Protein 3RY7 (pdb70)

Solvent-accessible surface area: 14957 Å² total; per-residue (Å²): 146,20,96,1,3,0,0,0,0,0,5,6,20,28,50,47,72,27,149,123,49,51,110,132,92,75,107,69,172,71,162,102,82,97,140,46,112,39,3,7,49,0,2,38,0,0,32,11,0,9,157,63,142,9,90,8,19,0,0,0,12,3,1,87,61,35,65,1,74,84,3,34,91,62,0,123,95,14,160,7,60,54,87,58,30,36,118,18,90,127,22,122,1,0,27,4,76,13,38,26,10,77,142,35,97,44,59,82,154,90,73,22,9,0,1,86,24,3,50,45,112,25,0,81,123,2,84,91,16,0,52,91,9,31,0,0,0,0,0,1,26,1,20,33,77,0,0,12,9,0,0,81,20,0,103,82,98,59,5,14,0,0,0,9,1,5,62,42,69,79,19,57,120,110,0,15,62,21,2,31,0,0,1,0,55,57,95,12,0,40,92,24,20,69,57,132,9,97,91,87,96,10,7,89,52,0,3,90,65,0,45,91,54,48,1,146,2,0,0,0,31,9,40,118,112,3,1,2,0,4,23,178,124,73,68,75,66,25,118,23,100,121,27,61,80,116,74,61,51,38,10,34,14,22,8,6,0,0,0,0,18,89,1,68,90,82,34,104,22,3,33,66,0,0,42,44,0,10,99,6,6,15,109,44,20,90,174,134,31,87,155,71,86,122,89,112,125,115,89,82,113,150,152

Sequence (303 aa):
TNKVVILGSTNVDQFLTVERYAQPGETLHVEEAQKAFGGGKGANQAIATARMQADTTFITKIGTDGVADFILEDFKVAHIDTSYIIKTAEAKTGQAFITVNAEGQNTIYVYGGANMTMTPEDVINAKDAIINADFVVAQLEVPIPAIISAFEIAKAHGVTTVLNPAPAKALPNELLSLIDIIVPNETEAEELLSGIKVTNEQSMKDNANYFLSIGIKTVLITLGKQGTYFATKNQSQHIIEAYKVNAIDTTAAGDTFIGAFVSRLNKSQDNLADAIDFGNKASSLTVQKKHGAQASIPLLEEVNQV

GO terms:
  GO:0004747 ribokinase activity (F, EXP)

B-factor: mean 36.4, std 12.29, range [13.2, 81.28]

Nearest PDB structures (foldseek):
  3ry7-assembly1_A-2  TM=1.003E+00  e=8.454E-63  Staphylococcus aureus subsp. aureus COL
  1rk2-assembly2_C  TM=8.806E-01  e=1.103E-33  Escherichia coli
  4xck-assembly1_A  TM=8.758E-01  e=4.343E-34  Vibrio cholerae O395
  7vtg-assembly2_C  TM=8.620E-01  e=2.993E-22  Escherichia coli
  7vtg-assembly1_A  TM=8.517E-01  e=6.022E-22  Escherichia coli

InterPro domains:
  IPR002139 Ribokinase/fructokinase [PR00990] (7-28)
  IPR002139 Ribokinase/fructokinase [PR00990] (35-54)
  IPR002139 Ribokinase/fructokinase [PR00990] (107-120)
  IPR002139 Ribokinase/fructokinase [PR00990] (175-190)
  IPR002139 Ribokinase/fructokinase [PR00990] (219-230)
  IPR002173 Carbohydrate/purine kinase, PfkB, conserved site [PS00584] (248-261)
  IPR011611 Carbohydrate kinase PfkB [PF00294] (3-296)
  IPR011877 Ribokinase [MF_01987] (3-303)
  IPR011877 Ribokinase [cd01174] (4-296)
  IPR029056 Ribokinase-like [G3DSA:3.40.1190.20] (1-304)
  IPR029056 Ribokinase-like [SSF53613] (4-303)

Radius of gyration: 19.42 Å; Cα contacts (8 Å, |Δi|>4): 674; chains: 1; bounding box: 49×54×52 Å

CATH classification: 3.40.1190.20

Structure (mmCIF, N/CA/C/O backbone):
data_3RY7
#
_entry.id   3RY7
#
_cell.length_a   93.752
_cell.length_b   93.752
_cell.length_c   165.270
_cell.angle_alpha   90.00
_cell.angle_beta   90.00
_cell.angle_gamma   120.00
#
_symmetry.space_group_name_H-M   'P 65 2 2'
#
loop_
_entity.id
_entity.type
_entity.pdbx_description
1 polymer Ribokinase
2 non-polymer GLYCEROL
3 water water
#
loop_
_atom_site.group_PDB
_atom_site.id
_atom_site.type_symbol
_atom_site.label_atom_id
_atom_site.label_alt_id
_atom_site.label_comp_id
_atom_site.label_asym_id
_atom_site.label_entity_id
_atom_site.label_seq_id
_atom_site.pdbx_PDB_ins_code
_atom_site.Cartn_x
_atom_site.Cartn_y
_atom_site.Cartn_z
_atom_site.occupancy
_atom_site.B_iso_or_equiv
_atom_site.auth_seq_id
_atom_site.auth_comp_id
_atom_site.auth_asym_id
_atom_site.auth_atom_id
_atom_site.pdbx_PDB_model_num
ATOM 1 N N . THR A 1 2 ? 15.092 -54.841 9.145 1.00 59.38 2 THR A N 1
ATOM 2 C CA . THR A 1 2 ? 15.872 -53.608 8.967 1.00 61.60 2 THR A CA 1
ATOM 3 C C . THR A 1 2 ? 16.015 -53.158 7.507 1.00 46.55 2 THR A C 1
ATOM 4 O O . THR A 1 2 ? 16.556 -53.880 6.674 1.00 44.74 2 THR A O 1
ATOM 8 N N . ASN A 1 3 ? 15.548 -51.945 7.225 1.00 41.61 3 ASN A N 1
ATOM 9 C CA . ASN A 1 3 ? 15.673 -51.338 5.904 1.00 34.80 3 ASN A CA 1
ATOM 10 C C . ASN A 1 3 ? 17.098 -50.878 5.581 1.00 35.21 3 ASN A C 1
ATOM 11 O O . ASN A 1 3 ? 17.835 -50.455 6.466 1.00 35.49 3 ASN A O 1
ATOM 16 N N . LYS A 1 4 ? 17.479 -50.968 4.312 1.00 35.67 4 LYS A N 1
ATOM 17 C CA . LYS A 1 4 ? 18.674 -50.295 3.819 1.00 33.81 4 LYS A CA 1
ATOM 18 C C . LYS A 1 4 ? 18.258 -48.917 3.327 1.00 37.55 4 LYS A C 1
ATOM 19 O O . LYS A 1 4 ? 17.426 -48.786 2.420 1.00 33.90 4 LYS A O 1
ATOM 25 N N . VAL A 1 5 ? 18.822 -47.888 3.944 1.00 28.49 5 VAL A N 1
ATOM 26 C CA . VAL A 1 5 ? 18.404 -46.527 3.674 1.00 29.98 5 VAL A CA 1
ATOM 27 C C . VAL A 1 5 ? 19.612 -45.690 3.242 1.00 29.37 5 VAL A C 1
ATOM 28 O O . VAL A 1 5 ? 20.641 -45.688 3.911 1.00 27.70 5 VAL A O 1
ATOM 32 N N . VAL A 1 6 ? 19.491 -45.019 2.099 1.00 23.80 6 VAL A N 1
ATOM 33 C CA . VAL A 1 6 ? 20.468 -44.018 1.695 1.00 23.10 6 VAL A CA 1
ATOM 34 C C . VAL A 1 6 ? 19.816 -42.676 1.857 1.00 22.24 6 VAL A C 1
ATOM 35 O O . VAL A 1 6 ? 18.710 -42.458 1.364 1.00 24.26 6 VAL A O 1
ATOM 39 N N . ILE A 1 7 ? 20.486 -41.783 2.573 1.00 23.94 7 ILE A N 1
ATOM 40 C CA . ILE A 1 7 ? 20.054 -40.393 2.652 1.00 23.78 7 ILE A CA 1
ATOM 41 C C . ILE A 1 7 ? 20.923 -39.554 1.722 1.00 23.49 7 ILE A C 1
ATOM 42 O O . ILE A 1 7 ? 22.140 -39.659 1.728 1.00 20.87 7 ILE A O 1
ATOM 47 N N . LEU A 1 8 ? 20.290 -38.727 0.938 1.00 19.05 8 LEU A N 1
ATOM 48 C CA . LEU A 1 8 ? 20.968 -37.756 0.154 1.00 19.87 8 LEU A CA 1
ATOM 49 C C . LEU A 1 8 ? 20.595 -36.406 0.658 1.00 21.64 8 LEU A C 1
ATOM 50 O O . LEU A 1 8 ? 19.466 -36.042 0.594 1.00 20.83 8 LEU A O 1
ATOM 55 N N . GLY A 1 9 ? 21.554 -35.672 1.183 1.00 16.53 9 GLY A N 1
ATOM 56 C CA . GLY A 1 9 ? 21.208 -34.366 1.704 1.00 18.33 9 GLY A CA 1
ATOM 57 C C . GLY A 1 9 ? 22.306 -33.577 2.385 1.00 21.49 9 GLY A C 1
ATOM 58 O O . GLY A 1 9 ? 23.500 -33.851 2.222 1.00 17.51 9 GLY A O 1
ATOM 59 N N . SER A 1 10 ? 21.876 -32.579 3.150 1.00 16.02 10 SER A N 1
ATOM 60 C CA . SER A 1 10 ? 22.757 -31.539 3.650 1.00 17.45 10 SER A CA 1
ATOM 61 C C . SER A 1 10 ? 23.387 -31.861 5.003 1.00 20.35 10 SER A C 1
ATOM 62 O O . SER A 1 10 ? 22.789 -32.528 5.854 1.00 20.55 10 SER A O 1
ATOM 65 N N . THR A 1 11 ? 24.598 -31.365 5.193 1.00 22.42 11 THR A N 1
ATOM 66 C CA . THR A 1 11 ? 25.205 -31.298 6.519 1.00 17.51 11 THR A CA 1
ATOM 67 C C . THR A 1 11 ? 25.518 -29.842 6.801 1.00 21.69 11 THR A C 1
ATOM 68 O O . THR A 1 11 ? 26.143 -29.166 5.971 1.00 20.46 11 THR A O 1
ATOM 72 N N . ASN A 1 12 ? 25.053 -29.348 7.948 1.00 18.96 12 ASN A N 1
ATOM 73 C CA . ASN A 1 12 ? 25.243 -27.954 8.319 1.00 19.10 12 ASN A CA 1
ATOM 74 C C . ASN A 1 12 ? 25.941 -27.856 9.666 1.00 23.13 12 ASN A C 1
ATOM 75 O O . ASN A 1 12 ? 25.742 -28.709 10.526 1.00 19.22 12 ASN A O 1
ATOM 80 N N . VAL A 1 13 ? 26.745 -26.816 9.863 1.00 21.03 13 VAL A N 1
ATOM 81 C CA . VAL A 1 13 ? 27.152 -26.473 11.216 1.00 21.64 13 VAL A CA 1
ATOM 82 C C . VAL A 1 13 ? 26.255 -25.332 11.689 1.00 18.19 13 VAL A C 1
ATOM 83 O O . VAL A 1 13 ? 26.295 -24.238 11.141 1.00 19.51 13 VAL A O 1
ATOM 87 N N . ASP A 1 14 ? 25.410 -25.617 12.678 1.00 20.92 14 ASP A N 1
ATOM 88 C CA . ASP A 1 14 ? 24.515 -24.608 13.237 1.00 23.86 14 ASP A CA 1
ATOM 89 C C . ASP A 1 14 ? 25.232 -23.747 14.283 1.00 25.76 14 ASP A C 1
ATOM 90 O O . ASP A 1 14 ? 25.722 -24.254 15.280 1.00 27.46 14 ASP A O 1
ATOM 95 N N . GLN A 1 15 ? 25.293 -22.446 14.042 1.00 25.83 15 GLN A N 1
ATOM 96 C CA . GLN A 1 15 ? 25.818 -21.513 15.026 1.00 26.95 15 GLN A CA 1
ATOM 97 C C . GLN A 1 15 ? 24.722 -20.835 15.822 1.00 26.36 15 GLN A C 1
ATOM 98 O O . GLN A 1 15 ? 24.030 -19.962 15.311 1.00 25.31 15 GLN A O 1
ATOM 104 N N . PHE A 1 16 ? 24.600 -21.215 17.084 1.00 26.34 16 PHE A N 1
ATOM 105 C CA . PHE A 1 16 ? 23.571 -20.664 17.962 1.00 36.37 16 PHE A CA 1
ATOM 106 C C . PHE A 1 16 ? 24.077 -19.520 18.842 1.00 33.15 16 PHE A C 1
ATOM 107 O O . PHE A 1 16 ? 25.041 -19.683 19.598 1.00 28.79 16 PHE A O 1
ATOM 115 N N . LEU A 1 17 ? 23.413 -18.372 18.734 1.00 32.91 17 LEU A N 1
ATOM 116 C CA . LEU A 1 17 ? 23.633 -17.242 19.633 1.00 33.39 17 LEU A CA 1
ATOM 117 C C . LEU A 1 17 ? 22.377 -17.010 20.463 1.00 41.22 17 LEU A C 1
ATOM 118 O O . LEU A 1 17 ? 21.338 -16.627 19.922 1.00 41.06 17 LEU A O 1
ATOM 123 N N . THR A 1 18 ? 22.457 -17.253 21.766 1.00 38.22 18 THR A N 1
ATOM 124 C CA . THR A 1 18 ? 21.304 -17.034 22.630 1.00 41.13 18 THR A CA 1
ATOM 125 C C . THR A 1 18 ? 21.325 -15.619 23.178 1.00 48.97 18 THR A C 1
ATOM 126 O O . THR A 1 18 ? 22.245 -15.233 23.894 1.00 46.04 18 THR A O 1
ATOM 130 N N . VAL A 1 19 ? 20.317 -14.842 22.812 1.00 45.95 19 VAL A N 1
ATOM 131 C CA . VAL A 1 19 ? 20.137 -13.516 23.366 1.00 45.22 19 VAL A CA 1
ATOM 132 C C . VAL A 1 19 ? 18.928 -13.510 24.298 1.00 55.63 19 VAL A C 1
ATOM 133 O O . VAL A 1 19 ? 18.273 -14.542 24.514 1.00 54.42 19 VAL A O 1
ATOM 137 N N . GLU A 1 20 ? 18.654 -12.344 24.872 1.00 56.69 20 GLU A N 1
ATOM 138 C CA . GLU A 1 20 ? 17.483 -12.178 25.714 1.00 60.06 20 GLU A CA 1
ATOM 139 C C . GLU A 1 20 ? 16.418 -11.593 24.811 1.00 52.20 20 GLU A C 1
ATOM 140 O O . GLU A 1 20 ? 15.280 -12.051 24.762 1.00 48.96 20 GLU A O 1
ATOM 146 N N . ARG A 1 21 ? 16.761 -10.527 24.130 1.00 52.37 21 ARG A N 1
ATOM 147 C CA . ARG A 1 21 ? 15.847 -9.958 23.197 1.00 54.66 21 ARG A CA 1
ATOM 148 C C . ARG A 1 21 ? 16.570 -9.609 21.926 1.00 53.44 21 ARG A C 1
ATOM 149 O O . ARG A 1 21 ? 17.662 -9.125 21.927 1.00 49.25 21 ARG A O 1
ATOM 157 N N . TYR A 1 22 ? 15.917 -9.879 20.825 1.00 55.09 22 TYR A N 1
ATOM 158 C CA . TYR A 1 22 ? 16.480 -9.609 19.511 1.00 51.87 22 TYR A CA 1
ATOM 159 C C . TYR A 1 22 ? 16.773 -8.131 19.387 1.00 52.79 22 TYR A C 1
ATOM 160 O O . TYR A 1 22 ? 15.936 -7.305 19.725 1.00 59.65 22 TYR A O 1
ATOM 169 N N . ALA A 1 23 ? 17.961 -7.791 18.899 1.00 50.86 23 ALA A N 1
ATOM 170 C CA . ALA A 1 23 ? 18.257 -6.404 18.603 1.00 48.16 23 ALA A CA 1
ATOM 171 C C . ALA A 1 23 ? 17.337 -5.993 17.488 1.00 60.47 23 ALA A C 1
ATOM 172 O O . ALA A 1 23 ? 16.724 -6.834 16.839 1.00 65.36 23 ALA A O 1
ATOM 174 N N . GLN A 1 24 ? 17.244 -4.689 17.274 1.00 59.67 24 GLN A N 1
ATOM 175 C CA . GLN A 1 24 ? 16.488 -4.150 16.171 1.00 53.65 24 GLN A CA 1
ATOM 176 C C . GLN A 1 24 ? 17.474 -3.432 15.284 1.00 57.38 24 GLN A C 1
ATOM 177 O O . GLN A 1 24 ? 18.610 -3.180 15.687 1.00 57.14 24 GLN A O 1
ATOM 183 N N . PRO A 1 25 ? 17.050 -3.117 14.061 1.00 57.96 25 PRO A N 1
ATOM 184 C CA . PRO A 1 25 ? 17.910 -2.477 13.066 1.00 59.74 25 PRO A CA 1
ATOM 185 C C . PRO A 1 25 ? 18.643 -1.275 13.656 1.00 62.02 25 PRO A C 1
ATOM 186 O O . PRO A 1 25 ? 18.002 -0.427 14.277 1.00 76.33 25 PRO A O 1
ATOM 190 N N . GLY A 1 26 ? 19.963 -1.219 13.486 1.00 57.47 26 GLY A N 1
ATOM 191 C CA . GLY A 1 26 ? 20.761 -0.099 13.968 1.00 59.67 26 GLY A CA 1
ATOM 192 C C . GLY A 1 26 ? 21.165 -0.188 15.433 1.00 56.30 26 GLY A C 1
ATOM 193 O O . GLY A 1 26 ? 22.011 0.579 15.897 1.00 56.98 26 GLY A O 1
ATOM 194 N N . GLU A 1 27 ? 20.562 -1.118 16.166 1.00 51.63 27 GLU A N 1
ATOM 195 C CA . GLU A 1 27 ? 20.836 -1.273 17.596 1.00 57.59 27 GLU A CA 1
ATOM 196 C C . GLU A 1 27 ? 22.114 -2.068 17.882 1.00 59.12 27 GLU A C 1
ATOM 197 O O . GLU A 1 27 ? 22.620 -2.794 17.020 1.00 52.41 27 GLU A O 1
ATOM 203 N N . THR A 1 28 ? 22.624 -1.925 19.104 1.00 55.71 28 THR A N 1
ATOM 204 C CA . THR A 1 28 ? 23.709 -2.761 19.602 1.00 42.02 28 THR A CA 1
ATOM 205 C C . THR A 1 28 ? 23.358 -3.289 20.973 1.00 44.62 28 THR A C 1
ATOM 206 O O . THR A 1 28 ? 23.354 -2.542 21.950 1.00 52.80 28 THR A O 1
ATOM 210 N N . LEU A 1 29 ? 23.035 -4.572 21.046 1.00 34.12 29 LEU A N 1
ATOM 211 C CA . LEU A 1 29 ? 22.778 -5.206 22.324 1.00 36.49 29 LEU A CA 1
ATOM 212 C C . LEU A 1 29 ? 24.011 -5.982 22.775 1.00 46.98 29 LEU A C 1
ATOM 213 O O . LEU A 1 29 ? 24.968 -6.139 22.007 1.00 41.80 29 LEU A O 1
ATOM 218 N N . HIS A 1 30 ? 23.982 -6.469 24.014 1.00 40.56 30 HIS A N 1
ATOM 219 C CA . HIS A 1 30 ? 25.099 -7.222 24.578 1.00 39.99 30 HIS A CA 1
ATOM 220 C C . HIS A 1 30 ? 24.638 -8.634 24.944 1.00 47.82 30 HIS A C 1
ATOM 221 O O . HIS A 1 30 ? 23.524 -8.821 25.425 1.00 45.82 30 HIS A O 1
ATOM 228 N N . VAL A 1 31 ? 25.486 -9.627 24.691 1.00 37.43 31 VAL A N 1
ATOM 229 C CA . VAL A 1 31 ? 25.101 -11.022 24.885 1.00 37.44 31 VAL A CA 1
ATOM 230 C C . VAL A 1 31 ? 26.032 -11.724 25.890 1.00 35.82 31 VAL A C 1
ATOM 231 O O . VAL A 1 31 ? 27.170 -11.308 26.083 1.00 37.67 31 VAL A O 1
ATOM 235 N N . GLU A 1 32 ? 25.573 -12.778 26.524 1.00 39.09 32 GLU A N 1
ATOM 236 C CA . GLU A 1 32 ? 26.335 -13.440 27.561 1.00 42.72 32 GLU A CA 1
ATOM 237 C C . GLU A 1 32 ? 27.382 -14.382 27.046 1.00 41.68 32 GLU A C 1
ATOM 238 O O . GLU A 1 32 ? 28.400 -14.537 27.641 1.00 28.99 32 GLU A O 1
ATOM 244 N N . GLU A 1 33 ? 27.108 -15.036 25.937 1.00 36.51 33 GLU A N 1
ATOM 245 C CA . GLU A 1 33 ? 27.992 -16.031 25.373 1.00 36.44 33 GLU A CA 1
ATOM 246 C C . GLU A 1 33 ? 28.231 -15.810 23.911 1.00 30.97 33 GLU A C 1
ATOM 247 O O . GLU A 1 33 ? 27.510 -15.112 23.302 1.00 25.38 33 GLU A O 1
ATOM 253 N N . ALA A 1 34 ? 29.239 -16.455 23.369 1.00 25.09 34 ALA A N 1
ATOM 254 C CA . ALA A 1 34 ? 29.538 -16.417 21.950 1.00 24.89 34 ALA A CA 1
ATOM 255 C C . ALA A 1 34 ? 28.681 -17.486 21.270 1.00 30.41 34 ALA A C 1
ATOM 256 O O . ALA A 1 34 ? 27.817 -18.103 21.911 1.00 27.59 34 ALA A O 1
ATOM 258 N N . GLN A 1 35 ? 28.920 -17.703 19.982 1.00 31.08 35 GLN A N 1
ATOM 259 C CA . GLN A 1 35 ? 28.205 -18.724 19.224 1.00 26.77 35 GLN A CA 1
ATOM 260 C C . GLN A 1 35 ? 28.618 -20.120 19.659 1.00 27.92 35 GLN A C 1
ATOM 261 O O . GLN A 1 35 ? 29.807 -20.410 19.771 1.00 32.09 35 GLN A O 1
ATOM 267 N N . LYS A 1 36 ? 27.667 -20.973 19.895 1.00 26.59 36 LYS A N 1
ATOM 268 C CA . LYS A 1 36 ? 27.969 -22.350 20.088 1.00 32.92 36 LYS A CA 1
ATOM 269 C C . LYS A 1 36 ? 27.618 -23.151 18.858 1.00 35.66 36 LYS A C 1
ATOM 270 O O . LYS A 1 36 ? 26.589 -22.958 18.273 1.00 30.87 36 LYS A O 1
ATOM 276 N N . ALA A 1 37 ? 28.507 -24.036 18.482 1.00 26.49 37 ALA A N 1
ATOM 277 C CA . ALA A 1 37 ? 28.344 -24.789 17.245 1.00 29.16 37 ALA A CA 1
ATOM 278 C C . ALA A 1 37 ? 27.727 -26.140 17.561 1.00 28.29 37 ALA A C 1
ATOM 279 O O . ALA A 1 37 ? 28.151 -26.817 18.495 1.00 25.85 37 ALA A O 1
ATOM 281 N N . PHE A 1 38 ? 26.709 -26.513 16.790 1.00 25.57 38 PHE A N 1
ATOM 282 C CA . PHE A 1 38 ? 26.091 -27.821 16.914 1.00 27.71 38 PHE A CA 1
ATOM 283 C C . PHE A 1 38 ? 25.878 -28.411 15.515 1.00 27.27 38 PHE A C 1
ATOM 284 O O . PHE A 1 38 ? 25.867 -27.687 14.528 1.00 24.07 38 PHE A O 1
ATOM 292 N N . GLY A 1 39 ? 25.691 -29.725 15.446 1.00 25.76 39 GLY A N 1
ATOM 293 C CA . GLY A 1 39 ? 25.434 -30.389 14.183 1.00 29.24 39 GLY A CA 1
ATOM 294 C C . GLY A 1 39 ? 24.035 -30.069 13.699 1.00 28.56 39 GLY A C 1
ATOM 295 O O . GLY A 1 39 ? 23.092 -29.995 14.495 1.00 24.41 39 GLY A O 1
ATOM 296 N N . GLY A 1 40 ? 23.905 -29.873 12.389 1.00 23.84 40 GLY A N 1
ATOM 297 C CA . GLY A 1 40 ? 22.630 -29.572 11.769 1.00 23.63 40 GLY A CA 1
ATOM 298 C C . GLY A 1 40 ? 22.583 -30.050 10.314 1.00 25.02 40 GLY A C 1
ATOM 299 O O . GLY A 1 40 ? 23.402 -30.869 9.882 1.00 21.89 40 GLY A O 1
ATOM 300 N N . GLY A 1 41 ? 21.627 -29.537 9.552 1.00 22.41 41 GLY A N 1
ATOM 301 C CA . GLY A 1 41 ? 21.363 -30.069 8.224 1.00 22.66 41 GLY A CA 1
ATOM 302 C C . GLY A 1 41 ? 20.247 -31.107 8.241 1.00 23.74 41 GLY A C 1
ATOM 303 O O . GLY A 1 41 ? 20.299 -32.099 8.988 1.00 21.80 41 GLY A O 1
ATOM 304 N N . LYS A 1 42 ? 19.225 -30.870 7.416 1.00 20.33 42 LYS A N 1
ATOM 305 C CA . LYS A 1 42 ? 18.112 -31.813 7.280 1.00 18.51 42 LYS A CA 1
ATOM 306 C C . LYS A 1 42 ? 18.648 -33.200 6.968 1.00 17.61 42 LYS A C 1
ATOM 307 O O . LYS A 1 42 ? 18.206 -34.192 7.559 1.00 19.92 42 LYS A O 1
ATOM 313 N N . GLY A 1 43 ? 19.619 -33.276 6.053 1.00 21.95 43 GLY A N 1
ATOM 314 C CA . GLY A 1 43 ? 20.198 -34.562 5.691 1.00 18.64 43 GLY A CA 1
ATOM 315 C C . GLY A 1 43 ? 20.896 -35.245 6.851 1.00 22.17 43 GLY A C 1
ATOM 316 O O . GLY A 1 43 ? 20.668 -36.434 7.115 1.00 23.00 43 GLY A O 1
ATOM 317 N N . ALA A 1 44 ? 21.765 -34.507 7.543 1.00 21.54 44 ALA A N 1
ATOM 318 C CA . ALA A 1 44 ? 22.439 -35.066 8.727 1.00 24.59 44 ALA A CA 1
ATOM 319 C C . ALA A 1 44 ? 21.429 -35.510 9.811 1.00 18.34 44 ALA A C 1
ATOM 320 O O . ALA A 1 44 ? 21.556 -36.584 10.388 1.00 18.26 44 ALA A O 1
ATOM 322 N N . ASN A 1 45 ? 20.431 -34.672 10.067 1.00 19.08 45 ASN A N 1
ATOM 323 C CA . ASN A 1 45 ? 19.394 -34.994 11.043 1.00 22.32 45 ASN A CA 1
ATOM 324 C C . ASN A 1 45 ? 18.688 -36.287 10.663 1.00 26.23 45 ASN A C 1
ATOM 325 O O . ASN A 1 45 ? 18.534 -37.192 11.483 1.00 26.27 45 ASN A O 1
ATOM 330 N N . GLN A 1 46 ? 18.256 -36.378 9.406 1.00 20.94 46 GLN A N 1
ATOM 331 C CA . GLN A 1 46 ? 17.468 -37.531 8.984 1.00 23.05 46 GLN A CA 1
ATOM 332 C C . GLN A 1 46 ? 18.333 -38.777 8.953 1.00 24.31 46 GLN A C 1
ATOM 333 O O . GLN A 1 46 ? 17.876 -39.859 9.293 1.00 26.12 46 GLN A O 1
ATOM 339 N N . ALA A 1 47 ? 19.597 -38.610 8.572 1.00 23.57 47 ALA A N 1
ATOM 340 C CA . ALA A 1 47 ? 20.540 -39.721 8.527 1.00 21.84 47 ALA A CA 1
ATOM 341 C C . ALA A 1 47 ? 20.788 -40.301 9.925 1.00 26.11 47 ALA A C 1
ATOM 342 O O . ALA A 1 47 ? 20.769 -41.511 10.118 1.00 29.53 47 ALA A O 1
ATOM 344 N N . ILE A 1 48 ? 21.029 -39.426 10.897 1.00 23.32 48 ILE A N 1
ATOM 345 C CA . ILE A 1 48 ? 21.254 -39.855 12.270 1.00 25.43 48 ILE A CA 1
ATOM 346 C C . ILE A 1 48 ? 19.988 -40.490 12.856 1.00 27.36 48 ILE A C 1
ATOM 347 O O . ILE A 1 48 ? 20.066 -41.476 13.567 1.00 28.62 48 ILE A O 1
ATOM 352 N N . ALA A 1 49 ? 18.822 -39.932 12.538 1.00 31.93 49 ALA A N 1
ATOM 353 C CA . ALA A 1 49 ? 17.560 -40.540 12.970 1.00 31.15 49 ALA A CA 1
ATOM 354 C C . ALA A 1 49 ? 17.383 -41.951 12.408 1.00 32.07 49 ALA A C 1
ATOM 355 O O . ALA A 1 49 ? 17.191 -42.899 13.173 1.00 35.41 49 ALA A O 1
ATOM 357 N N . THR A 1 50 ? 17.458 -42.109 11.084 1.00 29.57 50 THR A N 1
ATOM 358 C CA . THR A 1 50 ? 17.243 -43.438 10.516 1.00 30.24 50 THR A CA 1
ATOM 359 C C . THR A 1 50 ? 18.271 -44.417 11.077 1.00 29.49 50 THR A C 1
ATOM 360 O O . THR A 1 50 ? 17.945 -45.571 11.361 1.00 32.39 50 THR A O 1
ATOM 364 N N . ALA A 1 51 ? 19.506 -43.953 11.250 1.00 26.98 51 ALA A N 1
ATOM 365 C CA . ALA A 1 51 ? 20.580 -44.814 11.755 1.00 35.52 51 ALA A CA 1
ATOM 366 C C . ALA A 1 51 ? 20.399 -45.187 13.240 1.00 32.47 51 ALA A C 1
ATOM 367 O O . ALA A 1 51 ? 20.700 -46.304 13.654 1.00 33.79 51 ALA A O 1
ATOM 369 N N . ARG A 1 52 ? 19.905 -44.250 14.038 1.00 36.33 52 ARG A N 1
ATOM 370 C CA . ARG A 1 52 ? 19.628 -44.556 15.441 1.00 35.50 52 ARG A CA 1
ATOM 371 C C . ARG A 1 52 ? 18.412 -45.464 15.564 1.00 42.73 52 ARG A C 1
ATOM 372 O O . ARG A 1 52 ? 18.248 -46.147 16.570 1.00 41.47 52 ARG A O 1
ATOM 380 N N . MET A 1 53 ? 17.577 -45.487 14.526 1.00 36.55 53 MET A N 1
ATOM 381 C CA . MET A 1 53 ? 16.479 -46.445 14.453 1.00 33.62 53 MET A CA 1
ATOM 382 C C . 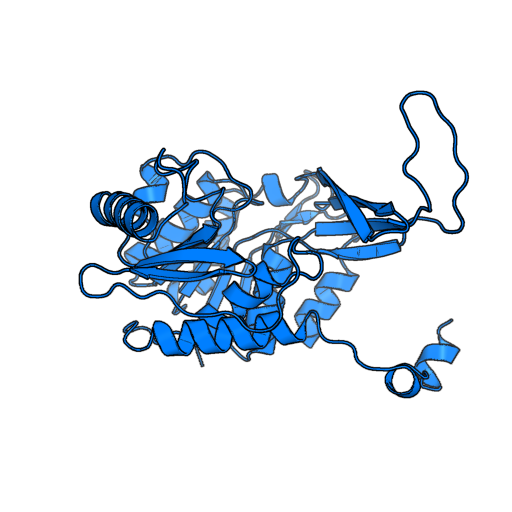MET A 1 53 ? 16.974 -47.787 13.933 1.00 37.11 53 MET A C 1
ATOM 383 O O . MET A 1 53 ? 16.185 -48.687 13.688 1.00 43.42 53 MET A O 1
ATOM 388 N N . GLN A 1 54 ? 18.284 -47.895 13.737 1.00 40.01 54 GLN A N 1
ATOM 389 C CA . GLN A 1 54 ? 18.943 -49.138 13.326 1.00 40.98 54 GLN A CA 1
ATOM 390 C C . GLN A 1 54 ? 18.693 -49.591 11.873 1.00 45.63 54 GLN A C 1
ATOM 391 O O . GLN A 1 54 ? 18.909 -50.756 11.521 1.00 46.35 54 GLN A O 1
ATOM 397 N N . ALA A 1 55 ? 18.254 -48.663 11.031 1.00 41.23 55 ALA A N 1
ATOM 398 C CA . ALA A 1 55 ? 18.261 -48.900 9.593 1.00 34.74 55 ALA A CA 1
ATOM 399 C C . ALA A 1 55 ? 19.720 -48.952 9.138 1.00 39.55 55 ALA A C 1
ATOM 400 O O . ALA A 1 55 ? 20.585 -48.300 9.728 1.00 35.63 55 ALA A O 1
ATOM 402 N N . ASP A 1 56 ? 19.994 -49.764 8.122 1.00 34.07 56 ASP A N 1
ATOM 403 C CA . ASP A 1 56 ? 21.300 -49.823 7.481 1.00 40.16 56 ASP A CA 1
ATOM 404 C C . ASP A 1 56 ? 21.497 -48.515 6.722 1.00 40.09 56 ASP A C 1
ATOM 405 O O . ASP A 1 56 ? 20.974 -48.363 5.607 1.00 35.73 56 ASP A O 1
ATOM 410 N N . THR A 1 57 ? 22.237 -47.575 7.305 1.00 35.93 57 THR A N 1
ATOM 411 C CA . THR A 1 57 ? 22.290 -46.221 6.747 1.00 32.65 57 THR A CA 1
ATOM 412 C C . THR A 1 57 ? 23.592 -45.814 6.051 1.00 31.07 57 THR A C 1
ATOM 413 O O . THR A 1 57 ? 24.691 -46.054 6.552 1.00 30.33 57 THR A O 1
ATOM 417 N N . THR A 1 58 ? 23.432 -45.174 4.896 1.00 31.19 58 THR A N 1
ATOM 418 C CA . THR A 1 58 ? 24.524 -44.570 4.152 1.00 27.72 58 THR A CA 1
ATOM 419 C C . THR A 1 58 ? 24.108 -43.134 3.865 1.00 29.25 58 THR A C 1
ATOM 420 O O . THR A 1 58 ? 22.951 -42.876 3.521 1.00 28.54 58 THR A O 1
ATOM 424 N N . PHE A 1 59 ? 25.032 -42.193 4.041 1.00 28.51 59 PHE A N 1
ATOM 425 C CA . PHE A 1 59 ? 24.722 -40.769 3.894 1.00 20.97 59 PHE A CA 1
ATOM 426 C C . PHE A 1 59 ? 25.609 -40.157 2.825 1.00 23.65 59 PHE A C 1
ATOM 427 O O . PHE A 1 59 ? 26.831 -40.181 2.935 1.00 26.75 59 PHE A O 1
ATOM 435 N N . ILE A 1 60 ? 24.979 -39.642 1.776 1.00 21.34 60 ILE A N 1
ATOM 436 C CA . ILE A 1 60 ? 25.672 -38.951 0.710 1.00 21.56 60 ILE A CA 1
ATOM 437 C C . ILE A 1 60 ? 25.508 -37.473 0.981 1.00 20.36 60 ILE A C 1
ATOM 438 O O . ILE A 1 60 ? 24.406 -36.933 0.915 1.00 19.16 60 ILE A O 1
ATOM 443 N N . THR A 1 61 ? 26.606 -36.813 1.321 1.00 21.88 61 THR A N 1
ATOM 444 C CA . THR A 1 61 ? 26.518 -35.417 1.685 1.00 18.80 61 THR A CA 1
ATOM 445 C C . THR A 1 61 ? 27.815 -34.766 1.241 1.00 18.35 61 THR A C 1
ATOM 446 O O . THR A 1 61 ? 28.812 -35.452 1.018 1.00 19.40 61 THR A O 1
ATOM 450 N N . LYS A 1 62 ? 27.794 -33.456 1.062 1.00 24.09 62 LYS A N 1
ATOM 451 C CA . LYS A 1 62 ? 28.970 -32.743 0.593 1.00 21.27 62 LYS A CA 1
ATOM 452 C C . LYS A 1 62 ? 29.321 -31.605 1.540 1.00 21.93 62 LYS A C 1
ATOM 453 O O . LYS A 1 62 ? 28.560 -30.651 1.691 1.00 17.59 62 LYS A O 1
ATOM 459 N N . ILE A 1 63 ? 30.482 -31.724 2.172 1.00 20.18 63 ILE A N 1
ATOM 460 C CA . ILE A 1 63 ? 31.004 -30.674 3.030 1.00 21.85 63 ILE A CA 1
ATOM 461 C C . ILE A 1 63 ? 32.252 -30.054 2.421 1.00 26.46 63 ILE A C 1
ATOM 462 O O . ILE A 1 63 ? 32.720 -30.464 1.347 1.00 21.26 63 ILE A O 1
ATOM 467 N N . GLY A 1 64 ? 32.790 -29.054 3.106 1.00 21.24 64 GLY A N 1
ATOM 468 C CA . GLY A 1 64 ? 33.978 -28.391 2.626 1.00 21.23 64 GLY A CA 1
ATOM 469 C C . GLY A 1 64 ? 35.225 -29.094 3.138 1.00 28.23 64 GLY A C 1
ATOM 470 O O . GLY A 1 64 ? 35.151 -30.141 3.794 1.00 25.55 64 GLY A O 1
ATOM 471 N N . THR A 1 65 ? 36.376 -28.503 2.832 1.00 26.52 65 THR A N 1
ATOM 472 C CA . THR A 1 65 ? 37.650 -29.003 3.309 1.00 25.69 65 THR A CA 1
ATOM 473 C C . THR A 1 65 ? 38.129 -28.140 4.482 1.00 33.38 65 THR A C 1
ATOM 474 O O . THR A 1 65 ? 39.309 -28.141 4.831 1.00 35.85 65 THR A O 1
ATOM 478 N N . ASP A 1 66 ? 37.197 -27.409 5.085 1.00 29.69 66 ASP A N 1
ATOM 479 C CA . ASP A 1 66 ? 37.501 -26.528 6.206 1.00 27.11 66 ASP A CA 1
ATOM 480 C C . ASP A 1 66 ? 37.491 -27.241 7.563 1.00 25.74 66 ASP A C 1
ATOM 481 O O . ASP A 1 66 ? 37.927 -26.678 8.558 1.00 29.29 66 ASP A O 1
ATOM 486 N N . GLY A 1 67 ? 37.030 -28.483 7.597 1.00 25.99 67 GLY A N 1
ATOM 487 C CA . GLY A 1 67 ? 37.071 -29.253 8.820 1.00 24.96 67 GLY A CA 1
ATOM 488 C C . GLY A 1 67 ? 36.059 -28.838 9.876 1.00 20.38 67 GLY A C 1
ATOM 489 O O . GLY A 1 67 ? 36.063 -29.381 10.977 1.00 27.57 67 GLY A O 1
ATOM 490 N N . VAL A 1 68 ? 35.166 -27.907 9.556 1.00 20.31 68 VAL A N 1
ATOM 491 C CA . VAL A 1 68 ? 34.256 -27.404 10.583 1.00 22.30 68 VAL A CA 1
ATOM 492 C C . VAL A 1 68 ? 33.189 -28.418 10.992 1.00 29.54 68 VAL A C 1
ATOM 493 O O . VAL A 1 68 ? 32.599 -28.294 12.057 1.00 29.22 68 VAL A O 1
ATOM 497 N N . ALA A 1 69 ? 32.941 -29.423 10.159 1.00 23.88 69 ALA A N 1
ATOM 498 C CA . ALA A 1 69 ? 31.959 -30.457 10.503 1.00 25.94 69 ALA A CA 1
ATOM 499 C C . ALA A 1 69 ? 32.610 -31.771 10.915 1.00 30.74 69 ALA A C 1
ATOM 500 O O . ALA A 1 69 ? 31.945 -32.801 10.975 1.00 27.48 69 ALA A O 1
ATOM 502 N N . ASP A 1 70 ? 33.911 -31.742 11.195 1.00 28.43 70 ASP A N 1
ATOM 503 C CA . ASP A 1 70 ? 34.610 -32.958 11.586 1.00 25.40 70 ASP A CA 1
ATOM 504 C C . ASP A 1 70 ? 33.975 -33.585 12.830 1.00 28.67 70 ASP A C 1
ATOM 505 O O . ASP A 1 70 ? 34.015 -34.806 13.005 1.00 33.61 70 ASP A O 1
ATOM 510 N N . PHE A 1 71 ? 33.395 -32.766 13.703 1.00 24.62 71 PHE A N 1
ATOM 511 C CA . PHE A 1 71 ? 32.795 -33.336 14.901 1.00 28.50 71 PHE A CA 1
ATOM 512 C C . PHE A 1 71 ? 31.516 -34.072 14.540 1.00 30.55 71 PHE A C 1
ATOM 513 O O . PHE A 1 71 ? 31.171 -35.078 15.163 1.00 30.14 71 PHE A O 1
ATOM 521 N N . ILE A 1 72 ? 30.829 -33.577 13.519 1.00 29.05 72 ILE A N 1
ATOM 522 C CA . ILE A 1 72 ? 29.648 -34.253 13.004 1.00 26.25 72 ILE A CA 1
ATOM 523 C C . ILE A 1 72 ? 30.018 -35.599 12.402 1.00 26.47 72 ILE A C 1
ATOM 524 O O . ILE A 1 72 ? 29.357 -36.587 12.647 1.00 30.17 72 ILE A O 1
ATOM 529 N N . LEU A 1 73 ? 31.092 -35.639 11.621 1.00 30.17 73 LEU A N 1
ATOM 530 C CA . LEU A 1 73 ? 31.525 -36.895 11.021 1.00 29.80 73 LEU A CA 1
ATOM 531 C C . LEU A 1 73 ? 31.766 -37.947 12.098 1.00 33.57 73 LEU A C 1
ATOM 532 O O . LEU A 1 73 ? 31.472 -39.132 11.912 1.00 31.50 73 LEU A O 1
ATOM 537 N N . GLU A 1 74 ? 32.304 -37.515 13.233 1.00 35.35 74 GLU A N 1
ATOM 538 C CA . GLU A 1 74 ? 32.492 -38.432 14.349 1.00 37.63 74 GLU A CA 1
ATOM 539 C C . GLU A 1 74 ? 31.150 -38.966 14.853 1.00 33.56 74 GLU A C 1
ATOM 540 O O . GLU A 1 74 ? 31.011 -40.148 15.170 1.00 34.38 74 GLU A O 1
ATOM 546 N N . ASP A 1 75 ? 30.155 -38.091 14.928 1.00 36.35 75 ASP A N 1
ATOM 547 C CA . ASP A 1 75 ? 28.828 -38.525 15.344 1.00 32.07 75 ASP A CA 1
ATOM 548 C C . ASP A 1 75 ? 28.240 -39.512 14.340 1.00 34.66 75 ASP A C 1
ATOM 549 O O . ASP A 1 75 ? 27.574 -40.477 14.731 1.00 34.62 75 ASP A O 1
ATOM 554 N N . PHE A 1 76 ? 28.508 -39.288 13.054 1.00 31.07 76 PHE A N 1
ATOM 555 C CA . PHE A 1 76 ? 28.046 -40.214 12.028 1.00 32.94 76 PHE A CA 1
ATOM 556 C C . PHE A 1 76 ? 28.632 -41.596 12.309 1.00 34.58 76 PHE A C 1
ATOM 557 O O . PHE A 1 76 ? 27.916 -42.607 12.291 1.00 31.50 76 PHE A O 1
ATOM 565 N N . LYS A 1 77 ? 29.935 -41.632 12.577 1.00 35.28 77 LYS A N 1
ATOM 566 C CA . LYS A 1 77 ? 30.632 -42.890 12.823 1.00 36.32 77 LYS A CA 1
ATOM 567 C C . LYS A 1 77 ? 30.087 -43.613 14.063 1.00 38.50 77 LYS A C 1
ATOM 568 O O . LYS A 1 77 ? 29.854 -44.821 14.036 1.00 38.72 77 LYS A O 1
ATOM 574 N N . VAL A 1 78 ? 29.883 -42.874 15.145 1.00 30.37 78 VAL A N 1
ATOM 575 C CA . VAL A 1 78 ? 29.290 -43.446 16.347 1.00 32.06 78 VAL A CA 1
ATOM 576 C C . VAL A 1 78 ? 27.924 -44.062 16.056 1.00 38.85 78 VAL A C 1
ATOM 577 O O . VAL A 1 78 ? 27.524 -45.041 16.689 1.00 37.41 78 VAL A O 1
ATOM 581 N N . ALA A 1 79 ? 27.205 -43.493 15.095 1.00 35.74 79 ALA A N 1
ATOM 582 C CA . ALA A 1 79 ? 25.882 -44.008 14.755 1.00 37.40 79 ALA A CA 1
ATOM 583 C C . ALA A 1 79 ? 25.953 -45.150 13.741 1.00 35.70 79 ALA A C 1
ATOM 584 O O . ALA A 1 79 ? 24.939 -45.724 13.368 1.00 41.66 79 ALA A O 1
ATOM 586 N N . HIS A 1 80 ? 27.161 -45.477 13.310 1.00 36.88 80 HIS A N 1
ATOM 587 C CA . HIS A 1 80 ? 27.380 -46.534 12.323 1.00 42.48 80 HIS A CA 1
ATOM 588 C C . HIS A 1 80 ? 26.814 -46.210 10.938 1.00 42.10 80 HIS A C 1
ATOM 589 O O . HIS A 1 80 ? 26.424 -47.102 10.168 1.00 40.78 80 HIS A O 1
ATOM 596 N N . ILE A 1 81 ? 26.793 -44.924 10.616 1.00 33.90 81 ILE A N 1
ATOM 597 C CA . ILE A 1 81 ? 26.437 -44.498 9.279 1.00 32.01 81 ILE A CA 1
ATOM 598 C C . ILE A 1 81 ? 27.631 -44.716 8.369 1.00 36.35 81 ILE A C 1
ATOM 599 O O . ILE A 1 81 ? 28.745 -44.315 8.700 1.00 39.38 81 ILE A O 1
ATOM 604 N N . ASP A 1 82 ? 27.412 -45.369 7.233 1.00 30.30 82 ASP A N 1
ATOM 605 C CA . ASP A 1 82 ? 28.503 -45.598 6.289 1.00 34.67 82 ASP A CA 1
ATOM 606 C C . ASP A 1 82 ? 28.858 -44.258 5.651 1.00 33.85 82 ASP A C 1
ATOM 607 O O . ASP A 1 82 ? 28.020 -43.620 5.019 1.00 29.97 82 ASP A O 1
ATOM 612 N N . THR A 1 83 ? 30.097 -43.825 5.849 1.00 30.89 83 THR A N 1
ATOM 613 C CA . THR A 1 83 ? 30.527 -42.504 5.405 1.00 30.65 83 THR A CA 1
ATOM 614 C C . THR A 1 83 ? 31.397 -42.538 4.149 1.00 31.37 83 THR A C 1
ATOM 615 O O . THR A 1 83 ? 31.960 -41.513 3.754 1.00 31.19 83 THR A O 1
ATOM 619 N N . SER A 1 84 ? 31.466 -43.707 3.510 1.00 31.97 84 SER A N 1
ATOM 620 C CA . SER A 1 84 ? 32.272 -43.931 2.302 1.00 30.51 84 SER A CA 1
ATOM 621 C C . SER A 1 84 ? 32.016 -42.954 1.166 1.00 30.13 84 SER A C 1
ATOM 622 O O . SER A 1 84 ? 32.876 -42.752 0.303 1.00 30.54 84 SER A O 1
ATOM 625 N N . TYR A 1 85 ? 30.828 -42.367 1.144 1.00 27.72 85 TYR A N 1
ATOM 626 C CA . TYR A 1 85 ? 30.428 -41.577 -0.004 1.00 23.25 85 TYR A CA 1
ATOM 627 C C . TYR A 1 85 ? 30.330 -40.086 0.293 1.00 25.88 85 TYR A C 1
ATOM 628 O O . TYR A 1 85 ? 29.917 -39.306 -0.555 1.00 24.85 85 TYR A O 1
ATOM 637 N N . ILE A 1 86 ? 30.741 -39.686 1.491 1.00 23.95 86 ILE A N 1
ATOM 638 C CA . ILE A 1 86 ? 30.777 -38.262 1.809 1.00 28.48 86 ILE A CA 1
ATOM 639 C C . ILE A 1 86 ? 31.854 -37.548 0.990 1.00 26.78 86 ILE A C 1
ATOM 640 O O . ILE A 1 86 ? 32.992 -38.013 0.891 1.00 28.89 86 ILE A O 1
ATOM 645 N N . ILE A 1 87 ? 31.481 -36.416 0.411 1.00 22.76 87 ILE A N 1
ATOM 646 C CA . ILE A 1 87 ? 32.337 -35.656 -0.483 1.00 25.05 87 ILE A CA 1
ATOM 647 C C . ILE A 1 87 ? 32.869 -34.405 0.210 1.00 27.43 87 ILE A C 1
ATOM 648 O O . ILE A 1 87 ? 32.126 -33.739 0.927 1.00 23.16 87 ILE A O 1
ATOM 653 N N . LYS A 1 88 ? 34.147 -34.088 -0.001 1.00 26.47 88 LYS A N 1
ATOM 654 C CA . LYS A 1 88 ? 34.728 -32.833 0.506 1.00 30.42 88 LYS A CA 1
ATOM 655 C C . LYS A 1 88 ? 35.189 -31.992 -0.653 1.00 26.57 88 LYS A C 1
ATOM 656 O O . LYS A 1 88 ? 35.810 -32.499 -1.584 1.00 33.02 88 LYS A O 1
ATOM 662 N N . THR A 1 89 ? 34.879 -30.707 -0.601 1.00 24.57 89 THR A N 1
ATOM 663 C CA . THR A 1 89 ? 35.217 -29.815 -1.689 1.00 23.13 89 THR A CA 1
ATOM 664 C C . THR A 1 89 ? 35.824 -28.524 -1.154 1.00 27.23 89 THR A C 1
ATOM 665 O O . THR A 1 89 ? 35.452 -28.054 -0.067 1.00 26.30 89 THR A O 1
ATOM 669 N N . ALA A 1 90 ? 36.759 -27.968 -1.924 1.00 22.55 90 ALA A N 1
ATOM 670 C CA . ALA A 1 90 ? 37.394 -26.695 -1.592 1.00 32.56 90 ALA A CA 1
ATOM 671 C C . ALA A 1 90 ? 36.661 -25.586 -2.319 1.00 27.30 90 ALA A C 1
ATOM 672 O O . ALA A 1 90 ? 36.952 -24.419 -2.136 1.00 31.91 90 ALA A O 1
ATOM 674 N N . GLU A 1 91 ? 35.687 -25.973 -3.132 1.00 28.79 91 GLU A N 1
ATOM 675 C CA . GLU A 1 91 ? 34.863 -25.033 -3.880 1.00 28.79 91 GLU A CA 1
ATOM 676 C C . GLU A 1 91 ? 34.040 -24.104 -2.981 1.00 28.08 91 GLU A C 1
ATOM 677 O O . GLU A 1 91 ? 33.701 -22.978 -3.363 1.00 27.73 91 GLU A O 1
ATOM 683 N N . ALA A 1 92 ? 33.686 -24.593 -1.800 1.00 22.81 92 ALA A N 1
ATOM 684 C CA . ALA A 1 92 ? 32.844 -23.827 -0.890 1.00 25.30 92 ALA A CA 1
ATOM 685 C C . ALA A 1 92 ? 33.128 -24.286 0.528 1.00 20.96 92 ALA A C 1
ATOM 686 O O . ALA A 1 92 ? 33.601 -25.399 0.745 1.00 22.27 92 ALA A O 1
ATOM 688 N N . LYS A 1 93 ? 32.847 -23.417 1.490 1.00 22.23 93 LYS A N 1
ATOM 689 C CA . LYS A 1 93 ? 32.945 -23.796 2.874 1.00 20.87 93 LYS A CA 1
ATOM 690 C C . LYS A 1 93 ? 31.772 -24.714 3.217 1.00 17.50 93 LYS A C 1
ATOM 691 O O . LYS A 1 93 ? 30.782 -24.773 2.490 1.00 17.29 93 LYS A O 1
ATOM 697 N N . THR A 1 94 ? 31.901 -25.463 4.298 1.00 18.26 94 THR A N 1
ATOM 698 C CA . THR A 1 94 ? 30.808 -26.307 4.743 1.00 19.95 94 THR A CA 1
ATOM 699 C C . THR A 1 94 ? 29.543 -25.486 4.959 1.00 21.42 94 THR A C 1
ATOM 700 O O . THR A 1 94 ? 29.603 -24.329 5.381 1.00 20.53 94 THR A O 1
ATOM 704 N N . GLY A 1 95 ? 28.399 -26.072 4.623 1.00 22.97 95 GLY A N 1
ATOM 705 C CA . GLY A 1 95 ? 27.119 -25.409 4.826 1.00 21.85 95 GLY A CA 1
ATOM 706 C C . GLY A 1 95 ? 26.950 -25.034 6.292 1.00 19.34 95 GLY A C 1
ATOM 707 O O . GLY A 1 95 ? 27.425 -25.751 7.171 1.00 18.25 95 GLY A O 1
ATOM 708 N N . GLN A 1 96 ? 26.273 -23.918 6.546 1.00 17.09 96 GLN A N 1
ATOM 709 C CA . GLN A 1 96 ? 26.110 -23.406 7.905 1.00 21.53 96 GLN A CA 1
ATOM 710 C C . GLN A 1 96 ? 24.762 -22.723 8.124 1.00 26.49 96 GLN A C 1
ATOM 711 O O . GLN A 1 96 ? 24.175 -22.143 7.197 1.00 27.07 96 GLN A O 1
ATOM 717 N N . ALA A 1 97 ? 24.280 -22.783 9.360 1.00 19.83 97 ALA A N 1
ATOM 718 C CA . ALA A 1 97 ? 23.106 -22.016 9.737 1.00 25.15 97 ALA A CA 1
ATOM 719 C C . ALA A 1 97 ? 23.444 -21.100 10.912 1.00 24.59 97 ALA A C 1
ATOM 720 O O . ALA A 1 97 ? 24.136 -21.495 11.863 1.00 24.83 97 ALA A O 1
ATOM 722 N N . PHE A 1 98 ? 22.945 -19.878 10.836 1.00 25.77 98 PHE A N 1
ATOM 723 C CA . PHE A 1 98 ? 23.173 -18.890 11.875 1.00 28.81 98 PHE A CA 1
ATOM 724 C C . PHE A 1 98 ? 21.837 -18.581 12.537 1.00 35.64 98 PHE A C 1
ATOM 725 O O . PHE A 1 98 ? 20.943 -17.968 11.938 1.00 33.83 98 PHE A O 1
ATOM 733 N N . ILE A 1 99 ? 21.710 -19.052 13.771 1.00 30.74 99 ILE A N 1
ATOM 734 C CA . ILE A 1 99 ? 20.446 -19.065 14.494 1.00 34.30 99 ILE A CA 1
ATOM 735 C C . ILE A 1 99 ? 20.501 -18.215 15.772 1.00 44.52 99 ILE A C 1
ATOM 736 O O . ILE A 1 99 ? 21.288 -18.499 16.685 1.00 30.23 99 ILE A O 1
ATOM 741 N N . THR A 1 100 ? 19.679 -17.170 15.830 1.00 38.82 100 THR A N 1
ATOM 742 C CA . THR A 1 100 ? 19.589 -16.349 17.030 1.00 36.97 100 THR A CA 1
ATOM 743 C C . THR A 1 100 ? 18.339 -16.717 17.828 1.00 40.61 100 THR A C 1
ATOM 744 O O . THR A 1 100 ? 17.222 -16.550 17.342 1.00 42.69 100 THR A O 1
ATOM 748 N N . VAL A 1 101 ? 18.537 -17.237 19.038 1.00 34.03 101 VAL A N 1
ATOM 749 C CA . VAL A 1 101 ? 17.450 -17.588 19.945 1.00 42.25 101 VAL A CA 1
ATOM 750 C C . VAL A 1 101 ? 17.181 -16.467 20.963 1.00 53.94 101 VAL A C 1
ATOM 751 O O . VAL A 1 101 ? 18.119 -15.906 21.528 1.00 44.75 101 VAL A O 1
ATOM 755 N N . ASN A 1 102 ? 15.914 -16.136 21.212 1.00 57.61 102 ASN A N 1
ATOM 756 C CA . ASN A 1 102 ? 15.614 -15.199 22.303 1.00 49.29 102 ASN A CA 1
ATOM 757 C C . ASN A 1 102 ? 15.157 -15.884 23.592 1.00 47.31 102 ASN A C 1
ATOM 758 O O . ASN A 1 102 ? 15.123 -17.118 23.671 1.00 45.70 102 ASN A O 1
ATOM 763 N N . ALA A 1 103 ? 14.846 -15.091 24.613 1.00 54.33 103 ALA A N 1
ATOM 764 C CA . ALA A 1 103 ? 14.466 -15.647 25.906 1.00 52.59 103 ALA A CA 1
ATOM 765 C C . ALA A 1 103 ? 13.251 -16.575 25.811 1.00 57.74 103 ALA A C 1
ATOM 766 O O . ALA A 1 103 ? 13.199 -17.631 26.464 1.00 45.18 103 ALA A O 1
ATOM 768 N N . GLU A 1 104 ? 12.275 -16.169 25.005 0.85 48.71 104 GLU A N 1
ATOM 769 C CA . GLU A 1 104 ? 11.128 -17.000 24.737 0.90 55.20 104 GLU A CA 1
ATOM 770 C C . GLU A 1 104 ? 11.420 -18.349 24.044 0.24 56.43 104 GLU A C 1
ATOM 771 O O . GLU A 1 104 ? 10.830 -19.385 24.374 1.00 60.81 104 GLU A O 1
ATOM 777 N N . GLY A 1 105 ? 12.359 -18.335 23.107 1.00 53.48 105 GLY A N 1
ATOM 778 C CA . GLY A 1 105 ? 12.722 -19.541 22.406 1.00 54.62 105 GLY A CA 1
ATOM 779 C C . GLY A 1 105 ? 12.486 -19.469 20.922 1.00 55.16 105 GLY A C 1
ATOM 780 O O . GLY A 1 105 ? 12.562 -20.446 20.220 1.00 51.77 105 GLY A O 1
ATOM 781 N N . GLN A 1 106 ? 12.181 -18.281 20.465 1.00 41.10 106 GLN A N 1
ATOM 782 C CA . GLN A 1 106 ? 12.011 -18.046 19.042 1.00 52.95 106 GLN A CA 1
ATOM 783 C C . GLN A 1 106 ? 13.354 -18.286 18.353 1.00 57.45 106 GLN A C 1
ATOM 784 O O . GLN A 1 106 ? 14.395 -17.810 18.816 1.00 49.89 106 GLN A O 1
ATOM 790 N N . ASN A 1 107 ? 13.336 -19.035 17.257 1.00 55.70 107 ASN A N 1
ATOM 791 C CA . ASN A 1 107 ? 14.519 -19.191 16.428 1.00 41.62 107 ASN A CA 1
ATOM 792 C C . ASN A 1 107 ? 14.386 -18.268 15.231 1.00 43.94 107 ASN A C 1
ATOM 793 O O . ASN A 1 107 ? 13.363 -18.268 14.559 1.00 48.56 107 ASN A O 1
ATOM 798 N N . THR A 1 108 ? 15.396 -17.446 14.993 1.00 39.76 108 THR A N 1
ATOM 799 C CA . THR A 1 108 ? 15.512 -16.737 13.729 1.00 43.44 108 THR A CA 1
ATOM 800 C C . THR A 1 108 ? 16.725 -17.299 13.008 1.00 48.30 108 THR A C 1
ATOM 801 O O . THR A 1 108 ? 17.838 -17.238 13.539 1.00 40.05 108 THR A O 1
ATOM 805 N N . ILE A 1 109 ? 16.516 -17.854 11.813 1.00 47.98 109 ILE A N 1
ATOM 806 C CA . ILE A 1 109 ? 17.572 -18.615 11.137 1.00 39.76 109 ILE A CA 1
ATOM 807 C C . ILE A 1 109 ? 17.960 -18.102 9.750 1.00 37.19 109 ILE A C 1
ATOM 808 O O . ILE A 1 109 ? 17.098 -17.785 8.934 1.00 39.92 109 ILE A O 1
ATOM 813 N N . TYR A 1 110 ? 19.263 -18.006 9.496 1.00 36.40 110 TYR A N 1
ATOM 814 C CA . TYR A 1 110 ? 19.778 -17.844 8.137 1.00 33.28 110 TYR A CA 1
ATOM 815 C C . TYR A 1 110 ? 20.560 -19.091 7.727 1.00 34.55 110 TYR A C 1
ATOM 816 O O . TYR A 1 110 ? 21.320 -19.645 8.529 1.00 33.42 110 TYR A O 1
ATOM 825 N N . VAL A 1 111 ? 20.380 -19.526 6.481 1.00 33.01 111 VAL A N 1
ATOM 826 C CA . VAL A 1 111 ? 21.032 -20.739 5.997 1.00 31.02 111 VAL A CA 1
ATOM 827 C C . VAL A 1 111 ? 21.988 -20.431 4.841 1.00 30.54 111 VAL A C 1
ATOM 828 O O . VAL A 1 111 ? 21.625 -19.786 3.862 1.00 31.38 111 VAL A O 1
ATOM 832 N N . TYR A 1 112 ? 23.226 -20.872 4.998 1.00 26.61 112 TYR A N 1
ATOM 833 C CA . TYR A 1 112 ? 24.230 -20.746 3.959 1.00 26.13 112 TYR A CA 1
ATOM 834 C C . TYR A 1 112 ? 24.379 -22.114 3.335 1.00 21.18 112 TYR A C 1
ATOM 835 O O . TYR A 1 112 ? 24.710 -23.087 4.028 1.00 21.24 112 TYR A O 1
ATOM 844 N N . GLY A 1 113 ? 24.086 -22.194 2.033 1.00 26.98 113 GLY A N 1
ATOM 845 C CA . GLY A 1 113 ? 24.136 -23.458 1.318 1.00 22.69 113 GLY A CA 1
ATOM 846 C C . GLY A 1 113 ? 25.516 -24.084 1.327 1.00 17.51 113 GLY A C 1
ATOM 847 O O . GLY A 1 113 ? 25.662 -25.274 1.622 1.00 17.30 113 GLY A O 1
ATOM 848 N N . GLY A 1 114 ? 26.528 -23.282 1.006 1.00 21.78 114 GLY A N 1
ATOM 849 C CA . GLY A 1 114 ? 27.905 -23.753 0.995 1.00 18.71 114 GLY A CA 1
ATOM 850 C C . GLY A 1 114 ? 28.087 -25.016 0.177 1.00 17.81 114 GLY A C 1
ATOM 851 O O . GLY A 1 114 ? 27.467 -25.163 -0.876 1.00 20.89 114 GLY A O 1
ATOM 852 N N . ALA A 1 115 ? 28.927 -25.922 0.668 1.00 15.98 115 ALA A N 1
ATOM 853 C CA . ALA A 1 115 ? 29.243 -27.178 -0.031 1.00 19.10 115 ALA A CA 1
ATOM 854 C C . ALA A 1 115 ? 28.005 -27.996 -0.413 1.00 21.11 115 ALA A C 1
ATOM 855 O O . ALA A 1 115 ? 28.012 -28.664 -1.445 1.00 22.12 115 ALA A O 1
ATOM 857 N N . ASN A 1 116 ? 26.970 -27.962 0.433 1.00 19.75 116 ASN A N 1
ATOM 858 C CA . ASN A 1 116 ? 25.726 -28.673 0.150 1.00 21.28 116 ASN A CA 1
ATOM 859 C C . ASN A 1 116 ? 25.166 -28.320 -1.222 1.00 14.75 116 ASN A C 1
ATOM 860 O O . ASN A 1 116 ? 24.732 -29.195 -1.961 1.00 17.22 116 ASN A O 1
ATOM 865 N N . MET A 1 117 ? 25.171 -27.038 -1.543 1.00 18.93 117 MET A N 1
ATOM 866 C CA . MET A 1 117 ? 24.604 -26.559 -2.799 1.00 18.06 117 MET A CA 1
ATOM 867 C C . MET A 1 117 ? 25.593 -26.598 -3.970 1.00 26.23 117 MET A C 1
ATOM 868 O O . MET A 1 117 ? 25.323 -26.049 -5.039 1.00 20.59 117 MET A O 1
ATOM 873 N N . THR A 1 118 ? 26.734 -27.254 -3.777 1.00 24.13 118 THR A N 1
ATOM 874 C CA . THR A 1 118 ? 27.604 -27.534 -4.919 1.00 23.30 118 THR A CA 1
ATOM 875 C C . THR A 1 118 ? 27.511 -29.011 -5.344 1.00 26.08 118 THR A C 1
ATOM 876 O O . THR A 1 118 ? 28.240 -29.451 -6.235 1.00 25.27 118 THR A O 1
ATOM 880 N N . MET A 1 119 ? 26.630 -29.783 -4.700 1.00 18.61 119 MET A N 1
ATOM 881 C CA . MET A 1 119 ? 26.564 -31.206 -5.007 1.00 22.09 119 MET A CA 1
ATOM 882 C C . MET A 1 119 ? 25.999 -31.362 -6.406 1.00 25.46 119 MET A C 1
ATOM 883 O O . MET A 1 119 ? 24.989 -30.745 -6.719 1.00 21.79 119 MET A O 1
ATOM 888 N N . THR A 1 120 ? 26.671 -32.162 -7.238 1.00 21.85 120 THR A N 1
ATOM 889 C CA . THR A 1 120 ? 26.299 -32.328 -8.654 1.00 24.51 120 THR A CA 1
ATOM 890 C C . THR A 1 120 ? 25.861 -33.762 -8.967 1.00 20.62 120 THR A C 1
ATOM 891 O O . THR A 1 120 ? 26.102 -34.693 -8.183 1.00 21.51 120 THR A O 1
ATOM 895 N N . PRO A 1 121 ? 25.238 -33.961 -10.137 1.00 23.15 121 PRO A N 1
ATOM 896 C CA . PRO A 1 121 ? 24.896 -35.338 -10.531 1.00 25.92 121 PRO A CA 1
ATOM 897 C C . PRO A 1 121 ? 26.119 -36.254 -10.535 1.00 26.51 121 PRO A C 1
ATOM 898 O O . PRO A 1 121 ? 26.014 -37.425 -10.161 1.00 27.51 121 PRO A O 1
ATOM 902 N N . GLU A 1 122 ? 27.266 -35.718 -10.925 1.00 25.82 122 GLU A N 1
ATOM 903 C CA . GLU A 1 122 ? 28.459 -36.524 -10.883 1.00 27.05 122 GLU A CA 1
ATOM 904 C C . GLU A 1 122 ? 28.899 -36.935 -9.514 1.00 25.54 122 GLU A C 1
ATOM 905 O O . GLU A 1 122 ? 29.342 -38.010 -9.358 1.00 28.35 122 GLU A O 1
ATOM 911 N N . ASP A 1 123 ? 28.710 -36.089 -8.523 1.00 24.34 123 ASP A N 1
ATOM 912 C CA . ASP A 1 123 ? 28.920 -36.481 -7.135 1.00 26.88 123 ASP A CA 1
ATOM 913 C C . ASP A 1 123 ? 28.028 -37.663 -6.807 1.00 28.14 123 ASP A C 1
ATOM 914 O O . ASP A 1 123 ? 28.451 -38.612 -6.156 1.00 30.35 123 ASP A O 1
ATOM 919 N N . VAL A 1 124 ? 26.785 -37.595 -7.264 1.00 27.04 124 VAL A N 1
ATOM 920 C CA . VAL A 1 124 ? 25.811 -38.641 -6.991 1.00 25.57 124 VAL A CA 1
ATOM 921 C C . VAL A 1 124 ? 26.128 -39.942 -7.730 1.00 24.13 124 VAL A C 1
ATOM 922 O O . VAL A 1 124 ? 26.127 -41.012 -7.127 1.00 28.74 124 VAL A O 1
ATOM 926 N N . ILE A 1 125 ? 26.384 -39.847 -9.034 1.00 33.29 125 ILE A N 1
ATOM 927 C CA . ILE A 1 125 ? 26.716 -41.029 -9.854 1.00 34.73 125 ILE A CA 1
ATOM 928 C C . ILE A 1 125 ? 27.852 -41.758 -9.180 1.00 38.48 125 ILE A C 1
ATOM 929 O O . ILE A 1 125 ? 27.855 -42.984 -9.044 1.00 31.93 125 ILE A O 1
ATOM 934 N N . ASN A 1 126 ? 28.814 -40.971 -8.722 1.00 37.08 126 ASN A N 1
ATOM 935 C CA . ASN A 1 126 ? 29.952 -41.502 -8.008 1.00 39.79 126 ASN A CA 1
ATOM 936 C C . ASN A 1 126 ? 29.559 -42.425 -6.857 1.00 34.44 126 ASN A C 1
ATOM 937 O O . ASN A 1 126 ? 30.320 -43.314 -6.494 1.00 37.78 126 ASN A O 1
ATOM 942 N N . ALA A 1 127 ? 28.372 -42.221 -6.289 1.00 35.51 127 ALA A N 1
ATOM 943 C CA . ALA A 1 127 ? 27.946 -42.997 -5.123 1.00 35.25 127 ALA A CA 1
ATOM 944 C C . ALA A 1 127 ? 26.889 -44.056 -5.444 1.00 38.06 127 ALA A C 1
ATOM 945 O O . ALA A 1 127 ? 26.247 -44.583 -4.542 1.00 38.24 127 ALA A O 1
ATOM 947 N N . LYS A 1 128 ? 26.731 -44.380 -6.726 1.00 37.15 128 LYS A N 1
ATOM 948 C CA . LYS A 1 128 ? 25.598 -45.191 -7.194 1.00 38.58 128 LYS A CA 1
ATOM 949 C C . LYS A 1 128 ? 25.484 -46.563 -6.530 1.00 40.39 128 LYS A C 1
ATOM 950 O O . LYS A 1 128 ? 24.393 -47.107 -6.401 1.00 39.86 128 LYS A O 1
ATOM 956 N N . ASP A 1 129 ? 26.602 -47.122 -6.095 1.00 42.43 129 ASP A N 1
ATOM 957 C CA . ASP A 1 129 ? 26.560 -48.442 -5.485 1.00 45.42 129 ASP A CA 1
ATOM 958 C C . ASP A 1 129 ? 25.644 -48.475 -4.276 1.00 44.27 129 ASP A C 1
ATOM 959 O O . ASP A 1 129 ? 24.888 -49.427 -4.080 1.00 47.53 129 ASP A O 1
ATOM 964 N N . ALA A 1 130 ? 25.728 -47.426 -3.466 1.00 42.67 130 ALA A N 1
ATOM 965 C CA . ALA A 1 130 ? 24.898 -47.294 -2.275 1.00 44.81 130 ALA A CA 1
ATOM 966 C C . ALA A 1 130 ? 23.408 -47.266 -2.630 1.00 42.01 130 ALA A C 1
ATOM 967 O O . ALA A 1 130 ? 22.593 -47.955 -2.014 1.00 46.81 130 ALA A O 1
ATOM 969 N N . ILE A 1 131 ? 23.064 -46.466 -3.633 1.00 35.29 131 ILE A N 1
ATOM 970 C CA . ILE A 1 131 ? 21.682 -46.328 -4.065 1.00 35.66 131 ILE A CA 1
ATOM 971 C C . ILE A 1 131 ? 21.102 -47.643 -4.606 1.00 42.58 131 ILE A C 1
ATOM 972 O O . ILE A 1 131 ? 20.039 -48.088 -4.175 1.00 32.57 131 ILE A O 1
ATOM 977 N N . ILE A 1 132 ? 21.815 -48.278 -5.527 1.00 36.22 132 ILE A N 1
ATOM 978 C CA . ILE A 1 132 ? 21.304 -49.480 -6.165 1.00 40.08 132 ILE A CA 1
ATOM 979 C C . ILE A 1 132 ? 20.901 -50.563 -5.167 1.00 41.07 132 ILE A C 1
ATOM 980 O O . ILE A 1 132 ? 19.903 -51.261 -5.358 1.00 43.08 132 ILE A O 1
ATOM 985 N N . ASN A 1 133 ? 21.651 -50.683 -4.084 1.00 44.88 133 ASN A N 1
ATOM 986 C CA . ASN A 1 133 ? 21.382 -51.748 -3.126 1.00 51.35 133 ASN A CA 1
ATOM 987 C C . ASN A 1 133 ? 20.495 -51.329 -1.961 1.00 43.92 133 ASN A C 1
ATOM 988 O O . ASN A 1 133 ? 20.316 -52.083 -1.003 1.00 45.40 133 ASN A O 1
ATOM 993 N N . ALA A 1 134 ? 19.915 -50.139 -2.066 1.00 38.00 134 ALA A N 1
ATOM 994 C CA . ALA A 1 134 ? 19.045 -49.616 -1.015 1.00 39.71 134 ALA A CA 1
ATOM 995 C C . ALA A 1 134 ? 17.581 -50.048 -1.179 1.00 38.13 134 ALA A C 1
ATOM 996 O O . ALA A 1 134 ? 17.133 -50.348 -2.286 1.00 32.21 134 ALA A O 1
ATOM 998 N N . ASP A 1 135 ? 16.847 -50.061 -0.068 1.00 32.54 135 ASP A N 1
ATOM 999 C CA . ASP A 1 135 ? 15.389 -50.157 -0.095 1.00 35.33 135 ASP A CA 1
ATOM 1000 C C . ASP A 1 135 ? 14.734 -48.788 -0.316 1.00 35.46 135 ASP A C 1
ATOM 1001 O O . ASP A 1 135 ? 13.722 -48.669 -1.023 1.00 31.80 135 ASP A O 1
ATOM 1006 N N . PHE A 1 136 ? 15.310 -47.758 0.304 1.00 28.23 136 PHE A N 1
ATOM 1007 C CA . PHE A 1 136 ? 14.818 -46.389 0.155 1.00 27.05 136 PHE A CA 1
ATOM 1008 C C . PHE A 1 136 ? 15.973 -45.427 -0.006 1.00 31.35 136 PHE A C 1
ATOM 1009 O O . PHE A 1 136 ? 17.035 -45.600 0.598 1.00 28.79 136 PHE A O 1
ATOM 1017 N N . VAL A 1 137 ? 15.752 -44.396 -0.807 1.00 23.62 137 VAL A N 1
ATOM 1018 C CA . VAL A 1 137 ? 16.628 -43.247 -0.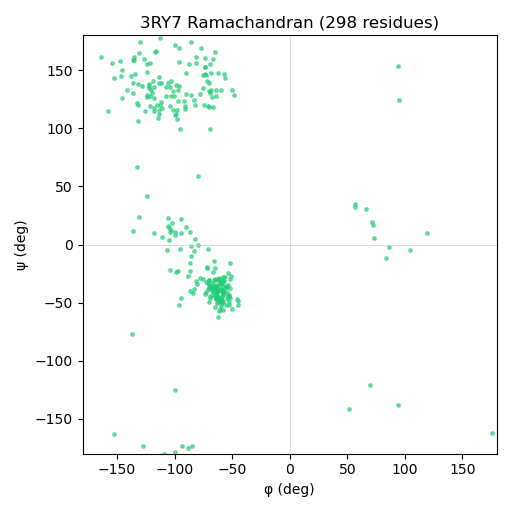796 1.00 23.00 137 VAL A CA 1
ATOM 1019 C C . VAL A 1 137 ? 15.795 -42.019 -0.426 1.00 21.30 137 VAL A C 1
ATOM 1020 O O . VAL A 1 137 ? 14.700 -41.821 -0.958 1.00 21.08 137 VAL A O 1
ATOM 1024 N N . VAL A 1 138 ? 16.301 -41.215 0.509 1.00 21.70 138 VAL A N 1
ATOM 1025 C CA . VAL A 1 138 ? 15.570 -40.048 1.009 1.00 19.22 138 VAL A CA 1
ATOM 1026 C C . VAL A 1 138 ? 16.356 -38.781 0.739 1.00 20.78 138 VAL A C 1
ATOM 1027 O O . VAL A 1 138 ? 17.531 -38.709 1.078 1.00 19.54 138 VAL A O 1
ATOM 1031 N N . ALA A 1 139 ? 15.707 -37.778 0.163 1.00 16.81 139 ALA A N 1
ATOM 1032 C CA . ALA A 1 139 ? 16.362 -36.509 -0.102 1.00 20.72 139 ALA A CA 1
ATOM 1033 C C . ALA A 1 139 ? 15.562 -35.357 0.490 1.00 21.18 139 ALA A C 1
ATOM 1034 O O . ALA A 1 139 ? 14.373 -35.501 0.733 1.00 19.75 139 ALA A O 1
ATOM 1036 N N . GLN A 1 140 ? 16.217 -34.231 0.696 1.00 17.25 140 GLN A N 1
ATOM 1037 C CA . GLN A 1 140 ? 15.590 -32.971 1.028 1.00 16.16 140 GLN A CA 1
ATOM 1038 C C . GLN A 1 140 ? 16.109 -31.887 0.120 1.00 17.44 140 GLN A C 1
ATOM 1039 O O . GLN A 1 140 ? 16.997 -32.106 -0.647 1.00 21.10 140 GLN A O 1
ATOM 1045 N N . LEU A 1 141 ? 15.553 -30.709 0.230 1.00 13.20 141 LEU A N 1
ATOM 1046 C CA . LEU A 1 141 ? 15.913 -29.652 -0.705 1.00 17.53 141 LEU A CA 1
ATOM 1047 C C . LEU A 1 141 ? 17.033 -28.707 -0.217 1.00 17.19 141 LEU A C 1
ATOM 1048 O O . LEU A 1 141 ? 17.124 -27.585 -0.692 1.00 21.13 141 LEU A O 1
ATOM 1053 N N . GLU A 1 142 ? 17.862 -29.150 0.728 1.00 19.80 142 GLU A N 1
ATOM 1054 C CA . GLU A 1 142 ? 19.066 -28.378 1.100 1.00 22.25 142 GLU A CA 1
ATOM 1055 C C . GLU A 1 142 ? 20.263 -28.806 0.237 1.00 24.23 142 GLU A C 1
ATOM 1056 O O . GLU A 1 142 ? 21.420 -28.478 0.519 1.00 20.42 142 GLU A O 1
ATOM 1062 N N . VAL A 1 143 ? 19.945 -29.517 -0.842 1.00 17.83 143 VAL A N 1
ATOM 1063 C CA . VAL A 1 143 ? 20.915 -29.983 -1.817 1.00 16.51 143 VAL A CA 1
ATOM 1064 C C . VAL A 1 143 ? 20.283 -29.691 -3.203 1.00 24.07 143 VAL A C 1
ATOM 1065 O O . VAL A 1 143 ? 19.062 -29.493 -3.294 1.00 21.97 143 VAL A O 1
ATOM 1069 N N . PRO A 1 144 ? 21.098 -29.601 -4.275 1.00 18.07 144 PRO A N 1
ATOM 1070 C CA . PRO A 1 144 ? 20.479 -29.079 -5.501 1.00 20.30 144 PRO A CA 1
ATOM 1071 C C . PRO A 1 144 ? 19.565 -30.096 -6.193 1.00 16.50 144 PRO A C 1
ATOM 1072 O O . PRO A 1 144 ? 19.801 -31.301 -6.167 1.00 20.19 144 PRO A O 1
ATOM 1076 N N . ILE A 1 145 ? 18.505 -29.583 -6.787 1.00 18.65 145 ILE A N 1
ATOM 1077 C CA . ILE A 1 145 ? 17.541 -30.411 -7.503 1.00 22.35 145 ILE A CA 1
ATOM 1078 C C . ILE A 1 145 ? 18.160 -31.365 -8.552 1.00 20.55 145 ILE A C 1
ATOM 1079 O O . ILE A 1 145 ? 17.812 -32.545 -8.575 1.00 20.21 145 ILE A O 1
ATOM 1084 N N . PRO A 1 146 ? 19.098 -30.870 -9.400 1.00 22.99 146 PRO A N 1
ATOM 1085 C CA . PRO A 1 146 ? 19.702 -31.790 -10.387 1.00 20.77 146 PRO A CA 1
ATOM 1086 C C . PRO A 1 146 ? 20.441 -32.963 -9.719 1.00 24.16 146 PRO A C 1
ATOM 1087 O O . PRO A 1 146 ? 20.448 -34.064 -10.261 1.00 20.06 146 PRO A O 1
ATOM 1091 N N . ALA A 1 147 ? 21.021 -32.755 -8.542 1.00 19.25 147 ALA A N 1
ATOM 1092 C CA . ALA A 1 147 ? 21.605 -33.882 -7.830 1.00 21.37 147 ALA A CA 1
ATOM 1093 C C . ALA A 1 147 ? 20.532 -34.879 -7.382 1.00 22.44 147 ALA A C 1
ATOM 1094 O O . ALA A 1 147 ? 20.744 -36.098 -7.431 1.00 19.73 147 ALA A O 1
ATOM 1096 N N . ILE A 1 148 ? 19.405 -34.357 -6.904 1.00 21.24 148 ILE A N 1
ATOM 1097 C CA . ILE A 1 148 ? 18.332 -35.221 -6.431 1.00 20.94 148 ILE A CA 1
ATOM 1098 C C . ILE A 1 148 ? 17.719 -36.009 -7.610 1.00 18.46 148 ILE A C 1
ATOM 1099 O O . ILE A 1 148 ? 17.482 -37.208 -7.505 1.00 18.61 148 ILE A O 1
ATOM 1104 N N . ILE A 1 149 ? 17.491 -35.327 -8.727 1.00 18.48 149 ILE A N 1
ATOM 1105 C CA . ILE A 1 149 ? 16.968 -35.982 -9.933 1.00 22.41 149 ILE A CA 1
ATOM 1106 C C . ILE A 1 149 ? 17.854 -37.165 -10.324 1.00 26.45 149 ILE A C 1
ATOM 1107 O O . ILE A 1 149 ? 17.375 -38.273 -10.604 1.00 23.84 149 ILE A O 1
ATOM 1112 N N . SER A 1 150 ? 19.162 -36.952 -10.284 1.00 24.15 150 SER A N 1
ATOM 1113 C CA . SER A 1 150 ? 20.071 -37.997 -10.725 1.00 24.39 150 SER A CA 1
ATOM 1114 C C . SER A 1 150 ? 20.057 -39.215 -9.781 1.00 29.02 150 SER A C 1
ATOM 1115 O O . SER A 1 150 ? 20.136 -40.374 -10.230 1.00 22.14 150 SER A O 1
ATOM 1118 N N . ALA A 1 151 ? 19.934 -38.955 -8.478 1.00 24.04 151 ALA A N 1
ATOM 1119 C CA . ALA A 1 151 ? 19.870 -40.034 -7.501 1.00 24.12 151 ALA A CA 1
ATOM 1120 C C . ALA A 1 151 ? 18.544 -40.809 -7.626 1.00 19.94 151 ALA A C 1
ATOM 1121 O O . ALA A 1 151 ? 18.508 -42.030 -7.475 1.00 17.69 151 ALA A O 1
ATOM 1123 N N . PHE A 1 152 ? 17.467 -40.082 -7.919 1.00 18.62 152 PHE A N 1
ATOM 1124 C CA . PHE A 1 152 ? 16.141 -40.693 -8.039 1.00 23.61 152 PHE A CA 1
ATOM 1125 C C . PHE A 1 152 ? 16.008 -41.465 -9.366 1.00 22.70 152 PHE A C 1
ATOM 1126 O O . PHE A 1 152 ? 15.274 -42.444 -9.440 1.00 28.04 152 PHE A O 1
ATOM 1134 N N . GLU A 1 153 ? 16.722 -41.029 -10.403 1.00 23.97 153 GLU A N 1
ATOM 1135 C CA . GLU A 1 153 ? 16.757 -41.781 -11.681 1.00 22.32 153 GLU A CA 1
ATOM 1136 C C . GLU A 1 153 ? 17.405 -43.141 -11.495 1.00 24.34 153 GLU A C 1
ATOM 1137 O O . GLU A 1 153 ? 16.865 -44.175 -11.914 1.00 26.55 153 GLU A O 1
ATOM 1143 N N . ILE A 1 154 ? 18.533 -43.144 -10.799 1.00 25.10 154 ILE A N 1
ATOM 1144 C CA . ILE A 1 154 ? 19.216 -44.382 -10.447 1.00 19.11 154 ILE A CA 1
ATOM 1145 C C . ILE A 1 154 ? 18.346 -45.299 -9.609 1.00 28.84 154 ILE A C 1
ATOM 1146 O O . ILE A 1 154 ? 18.250 -46.504 -9.889 1.00 27.30 154 ILE A O 1
ATOM 1151 N N . ALA A 1 155 ? 17.741 -44.734 -8.564 1.00 23.01 155 ALA A N 1
ATOM 1152 C CA . ALA A 1 155 ? 16.877 -45.491 -7.675 1.00 25.56 155 ALA A CA 1
ATOM 1153 C C . ALA A 1 155 ? 15.720 -46.127 -8.441 1.00 20.66 155 ALA A C 1
ATOM 1154 O O . ALA A 1 155 ? 15.524 -47.332 -8.397 1.00 19.89 155 ALA A O 1
ATOM 1156 N N . LYS A 1 156 ? 14.968 -45.288 -9.140 1.00 19.31 156 LYS A N 1
ATOM 1157 C CA . LYS A 1 156 ? 13.760 -45.699 -9.838 1.00 22.37 156 LYS A CA 1
ATOM 1158 C C . LYS A 1 156 ? 14.075 -46.774 -10.885 1.00 31.79 156 LYS A C 1
ATOM 1159 O O . LYS A 1 156 ? 13.326 -47.739 -11.038 1.00 29.65 156 LYS A O 1
ATOM 1165 N N . ALA A 1 157 ? 15.206 -46.617 -11.573 1.00 26.48 157 ALA A N 1
ATOM 1166 C CA . ALA A 1 157 ? 15.605 -47.542 -12.625 1.00 28.41 157 ALA A CA 1
ATOM 1167 C C . ALA A 1 157 ? 15.890 -48.919 -12.068 1.00 27.35 157 ALA A C 1
ATOM 1168 O O . ALA A 1 157 ? 15.698 -49.913 -12.759 1.00 29.85 157 ALA A O 1
ATOM 1170 N N . HIS A 1 158 ? 16.342 -48.979 -10.823 1.00 24.61 158 HIS A N 1
ATOM 1171 C CA . HIS A 1 158 ? 16.632 -50.262 -10.179 1.00 27.47 158 HIS A CA 1
ATOM 1172 C C . HIS A 1 158 ? 15.597 -50.709 -9.108 1.00 29.61 158 HIS A C 1
ATOM 1173 O O . HIS A 1 158 ? 15.909 -51.518 -8.236 1.00 31.50 158 HIS A O 1
ATOM 1180 N N . GLY A 1 159 ? 14.373 -50.198 -9.179 1.00 29.65 159 GLY A N 1
ATOM 1181 C CA . GLY A 1 159 ? 13.319 -50.630 -8.263 1.00 31.69 159 GLY A CA 1
ATOM 1182 C C . GLY A 1 159 ? 13.443 -50.140 -6.817 1.00 33.88 159 GLY A C 1
ATOM 1183 O O . GLY A 1 159 ? 12.798 -50.665 -5.909 1.00 32.48 159 GLY A O 1
ATOM 1184 N N . VAL A 1 160 ? 14.269 -49.124 -6.597 1.00 29.81 160 VAL A N 1
ATOM 1185 C CA . VAL A 1 160 ? 14.461 -48.572 -5.254 1.00 27.35 160 VAL A CA 1
ATOM 1186 C C . VAL A 1 160 ? 13.450 -47.443 -4.994 1.00 27.77 160 VAL A C 1
ATOM 1187 O O . VAL A 1 160 ? 13.297 -46.536 -5.819 1.00 23.01 160 VAL A O 1
ATOM 1191 N N . THR A 1 161 ? 12.741 -47.520 -3.864 1.00 26.66 161 THR A N 1
ATOM 1192 C CA . THR A 1 161 ? 11.708 -46.533 -3.510 1.00 25.15 161 THR A CA 1
ATOM 1193 C C . THR A 1 161 ? 12.278 -45.139 -3.216 1.00 23.73 161 THR A C 1
ATOM 1194 O O . THR A 1 161 ? 13.184 -44.990 -2.400 1.00 20.44 161 THR A O 1
ATOM 1198 N N . THR A 1 162 ? 11.758 -44.118 -3.889 1.00 21.37 162 THR A N 1
ATOM 1199 C CA . THR A 1 162 ? 12.234 -42.765 -3.649 1.00 19.77 162 THR A CA 1
ATOM 1200 C C . THR A 1 162 ? 11.330 -41.970 -2.709 1.00 23.32 162 THR A C 1
ATOM 1201 O O . THR A 1 162 ? 10.107 -42.008 -2.826 1.00 21.01 162 THR A O 1
ATOM 1205 N N . VAL A 1 163 ? 11.936 -41.240 -1.778 1.00 26.26 163 VAL A N 1
ATOM 1206 C CA . VAL A 1 163 ? 11.166 -40.395 -0.884 1.00 20.46 163 VAL A CA 1
ATOM 1207 C C . VAL A 1 163 ? 11.739 -38.988 -0.756 1.00 20.50 163 VAL A C 1
ATOM 1208 O O . VAL A 1 163 ? 12.905 -38.791 -0.406 1.00 25.78 163 VAL A O 1
ATOM 1212 N N . LEU A 1 164 ? 10.916 -38.004 -1.095 1.00 22.01 164 LEU A N 1
ATOM 1213 C CA . LEU A 1 164 ? 11.338 -36.615 -1.062 1.00 19.14 164 LEU A CA 1
ATOM 1214 C C . LEU A 1 164 ? 10.617 -35.855 0.046 1.00 26.73 164 LEU A C 1
ATOM 1215 O O . LEU A 1 164 ? 9.384 -35.809 0.089 1.00 24.67 164 LEU A O 1
ATOM 1220 N N . ASN A 1 165 ? 11.409 -35.273 0.941 1.00 27.51 165 ASN A N 1
ATOM 1221 C CA . ASN A 1 165 ? 10.933 -34.285 1.905 1.00 18.92 165 ASN A CA 1
ATOM 1222 C C . ASN A 1 165 ? 11.197 -32.907 1.316 1.00 23.76 165 ASN A C 1
ATOM 1223 O O . ASN A 1 165 ? 12.324 -32.419 1.354 1.00 23.75 165 ASN A O 1
ATOM 1228 N N . PRO A 1 166 ? 10.157 -32.286 0.727 1.00 21.30 166 PRO A N 1
ATOM 1229 C CA . PRO A 1 166 ? 10.340 -31.099 -0.114 1.00 22.91 166 PRO A CA 1
ATOM 1230 C C . PRO A 1 166 ? 10.514 -29.815 0.697 1.00 27.55 166 PRO A C 1
ATOM 1231 O O . PRO A 1 166 ? 9.735 -28.868 0.526 1.00 27.84 166 PRO A O 1
ATOM 1235 N N . ALA A 1 167 ? 11.546 -29.798 1.539 1.00 26.68 167 ALA A N 1
ATOM 1236 C CA . ALA A 1 167 ? 11.803 -28.739 2.518 1.00 27.21 167 ALA A CA 1
ATOM 1237 C C . ALA A 1 167 ? 13.259 -28.322 2.409 1.00 22.64 167 ALA A C 1
ATOM 1238 O O . ALA A 1 167 ? 14.129 -29.164 2.216 1.00 22.85 167 ALA A O 1
ATOM 1240 N N . PRO A 1 168 ? 13.528 -27.020 2.474 1.00 21.53 168 PRO A N 1
ATOM 1241 C CA . PRO A 1 168 ? 12.521 -25.964 2.563 1.00 24.87 168 PRO A CA 1
ATOM 1242 C C . PRO A 1 168 ? 11.729 -25.844 1.254 1.00 32.42 168 PRO A C 1
ATOM 1243 O O . PRO A 1 168 ? 12.229 -26.213 0.181 1.00 27.91 168 PRO A O 1
ATOM 1247 N N . ALA A 1 169 ? 10.511 -25.318 1.353 1.00 32.40 169 ALA A N 1
ATOM 1248 C CA . ALA A 1 169 ? 9.618 -25.195 0.214 1.00 28.25 169 ALA A CA 1
ATOM 1249 C C . ALA A 1 169 ? 10.284 -24.541 -0.986 1.00 35.65 169 ALA A C 1
ATOM 1250 O O . ALA A 1 169 ? 10.952 -23.516 -0.869 1.00 34.21 169 ALA A O 1
ATOM 1252 N N . LYS A 1 170 ? 10.105 -25.157 -2.145 1.00 33.97 170 LYS A N 1
ATOM 1253 C CA . LYS A 1 170 ? 10.462 -24.518 -3.405 1.00 37.29 170 LYS A CA 1
ATOM 1254 C C . LYS A 1 170 ? 9.795 -25.245 -4.570 1.00 31.95 170 LYS A C 1
ATOM 1255 O O . LYS A 1 170 ? 9.328 -26.374 -4.417 1.00 32.02 170 LYS A O 1
ATOM 1261 N N . ALA A 1 171 ? 9.706 -24.577 -5.711 1.00 33.84 171 ALA A N 1
ATOM 1262 C CA . ALA A 1 171 ? 9.063 -25.158 -6.878 1.00 38.15 171 ALA A CA 1
ATOM 1263 C C . ALA A 1 171 ? 9.922 -26.296 -7.430 1.00 38.32 171 ALA A C 1
ATOM 1264 O O . ALA A 1 171 ? 11.151 -26.191 -7.482 1.00 39.94 171 ALA A O 1
ATOM 1266 N N . LEU A 1 172 ? 9.270 -27.380 -7.838 1.00 29.99 172 LEU A N 1
ATOM 1267 C CA . LEU A 1 172 ? 9.969 -28.525 -8.408 1.00 31.31 172 LEU A CA 1
ATOM 1268 C C . LEU A 1 172 ? 9.614 -28.691 -9.888 1.00 35.00 172 LEU A C 1
ATOM 1269 O O . LEU A 1 172 ? 8.481 -28.432 -10.289 1.00 38.91 172 LEU A O 1
ATOM 1274 N N . PRO A 1 173 ? 10.587 -29.111 -10.710 1.00 34.36 173 PRO A N 1
ATOM 1275 C CA . PRO A 1 173 ? 10.311 -29.425 -12.114 1.00 36.06 173 PRO A CA 1
ATOM 1276 C C . PRO A 1 173 ? 9.717 -30.826 -12.265 1.00 37.45 173 PRO A C 1
ATOM 1277 O O . PRO A 1 173 ? 9.929 -31.692 -11.409 1.00 26.97 173 PRO A O 1
ATOM 1281 N N . ASN A 1 174 ? 8.991 -31.044 -13.361 1.00 32.99 174 ASN A N 1
ATOM 1282 C CA . ASN A 1 174 ? 8.345 -32.324 -13.606 1.00 31.96 174 ASN A CA 1
ATOM 1283 C C . ASN A 1 174 ? 9.368 -33.441 -13.663 1.00 34.87 174 ASN A C 1
ATOM 1284 O O . ASN A 1 174 ? 9.095 -34.569 -13.240 1.00 30.56 174 ASN A O 1
ATOM 1289 N N . GLU A 1 175 ? 10.549 -33.113 -14.186 1.00 27.77 175 GLU A N 1
ATOM 1290 C CA . GLU A 1 175 ? 11.645 -34.066 -14.252 1.00 28.21 175 GLU A CA 1
ATOM 1291 C C . GLU A 1 175 ? 11.909 -34.717 -12.881 1.00 31.66 175 GLU A C 1
ATOM 1292 O O . GLU A 1 175 ? 12.348 -35.868 -12.804 1.00 32.81 175 GLU A O 1
ATOM 1298 N N . LEU A 1 176 ? 11.633 -33.983 -11.802 1.00 28.01 176 LEU A N 1
ATOM 1299 C CA . LEU A 1 176 ? 11.815 -34.522 -10.457 1.00 23.46 176 LEU A CA 1
ATOM 1300 C C . LEU A 1 176 ? 10.507 -35.102 -9.935 1.00 22.48 176 LEU A C 1
ATOM 1301 O O . LEU A 1 176 ? 10.480 -36.190 -9.368 1.00 19.63 176 LEU A O 1
ATOM 1306 N N . LEU A 1 177 ? 9.428 -34.347 -10.110 1.00 28.02 177 LEU A N 1
ATOM 1307 C CA . LEU A 1 177 ? 8.130 -34.753 -9.576 1.00 33.25 177 LEU A CA 1
ATOM 1308 C C . LEU A 1 177 ? 7.794 -36.160 -10.011 1.00 31.03 177 LEU A C 1
ATOM 1309 O O . LEU A 1 177 ? 7.240 -36.944 -9.242 1.00 30.56 177 LEU A O 1
ATOM 1314 N N . SER A 1 178 ? 8.162 -36.484 -11.243 1.00 27.02 178 SER A N 1
ATOM 1315 C CA . SER A 1 178 ? 7.778 -37.759 -11.840 1.00 30.53 178 SER A CA 1
ATOM 1316 C C . SER A 1 178 ? 8.660 -38.906 -11.372 1.00 28.85 178 SER A C 1
ATOM 1317 O O . SER A 1 178 ? 8.463 -40.046 -11.789 1.00 29.89 178 SER A O 1
ATOM 1320 N N . LEU A 1 179 ? 9.642 -38.604 -10.523 1.00 24.12 179 LEU A N 1
ATOM 1321 C CA . LEU A 1 179 ? 10.552 -39.622 -10.018 1.00 22.35 179 LEU A CA 1
ATOM 1322 C C . LEU A 1 179 ? 10.269 -39.979 -8.559 1.00 22.89 179 LEU A C 1
ATOM 1323 O O . LEU A 1 179 ? 10.906 -40.873 -7.998 1.00 23.27 179 LEU A O 1
ATOM 1328 N N . ILE A 1 180 ? 9.328 -39.269 -7.944 1.00 23.13 180 ILE A N 1
ATOM 1329 C CA . ILE A 1 180 ? 9.062 -39.403 -6.507 1.00 18.84 180 ILE A CA 1
ATOM 1330 C C . ILE A 1 180 ? 7.992 -40.438 -6.213 1.00 21.87 180 ILE A C 1
ATOM 1331 O O . ILE A 1 180 ? 6.877 -40.336 -6.722 1.00 27.50 180 ILE A O 1
ATOM 1336 N N . ASP A 1 181 ? 8.325 -41.428 -5.391 1.00 19.75 181 ASP A N 1
ATOM 1337 C CA . ASP A 1 181 ? 7.363 -42.441 -4.964 1.00 19.34 181 ASP A CA 1
ATOM 1338 C C . ASP A 1 181 ? 6.557 -42.002 -3.718 1.00 28.67 181 ASP A C 1
ATOM 1339 O O . ASP A 1 181 ? 5.338 -42.214 -3.634 1.00 23.40 181 ASP A O 1
ATOM 1344 N N . ILE A 1 182 ? 7.245 -41.358 -2.778 1.00 19.03 182 ILE A N 1
ATOM 1345 C CA . ILE A 1 182 ? 6.651 -40.906 -1.524 1.00 18.81 182 ILE A CA 1
ATOM 1346 C C . ILE A 1 182 ? 7.036 -39.464 -1.291 1.00 22.98 182 ILE A C 1
ATOM 1347 O O . ILE A 1 182 ? 8.227 -39.147 -1.217 1.00 23.68 182 ILE A O 1
ATOM 1352 N N . ILE A 1 183 ? 6.049 -38.582 -1.194 1.00 20.63 183 ILE A N 1
ATOM 1353 C CA . ILE A 1 183 ? 6.337 -37.196 -0.892 1.00 17.14 183 ILE A CA 1
ATOM 1354 C C . ILE A 1 183 ? 5.820 -36.834 0.512 1.00 25.16 183 ILE A C 1
ATOM 1355 O O . ILE A 1 183 ? 4.735 -37.257 0.908 1.00 21.96 183 ILE A O 1
ATOM 1360 N N . VAL A 1 184 ? 6.607 -36.067 1.264 1.00 22.26 184 VAL A N 1
ATOM 1361 C CA . VAL A 1 184 ? 6.297 -35.762 2.669 1.00 22.41 184 VAL A CA 1
ATOM 1362 C C . VAL A 1 184 ? 6.449 -34.274 2.980 1.00 24.29 184 VAL A C 1
ATOM 1363 O O . VAL A 1 184 ? 7.343 -33.887 3.725 1.00 29.72 184 VAL A O 1
ATOM 1367 N N . PRO A 1 185 ? 5.593 -33.430 2.400 1.00 22.71 185 PRO A N 1
ATOM 1368 C CA . PRO A 1 185 ? 5.643 -32.006 2.737 1.00 29.48 185 PRO A CA 1
ATOM 1369 C C . PRO A 1 185 ? 4.993 -31.722 4.099 1.00 34.43 185 PRO A C 1
ATOM 1370 O O . PRO A 1 185 ? 4.368 -32.605 4.692 1.00 30.50 185 PRO A O 1
ATOM 1374 N N . ASN A 1 186 ? 5.174 -30.508 4.603 1.00 28.80 186 ASN A N 1
ATOM 1375 C CA . ASN A 1 186 ? 4.337 -30.026 5.681 1.00 36.88 186 ASN A CA 1
ATOM 1376 C C . ASN A 1 186 ? 3.217 -29.260 4.979 1.00 39.03 186 ASN A C 1
ATOM 1377 O O . ASN A 1 186 ? 3.146 -29.275 3.739 1.00 31.95 186 ASN A O 1
ATOM 1382 N N . GLU A 1 187 ? 2.358 -28.586 5.742 1.00 33.03 187 GLU A N 1
ATOM 1383 C CA . GLU A 1 187 ? 1.210 -27.891 5.155 1.00 36.09 187 GLU A CA 1
ATOM 1384 C C . GLU A 1 187 ? 1.641 -26.790 4.213 1.00 37.23 187 GLU A C 1
ATOM 1385 O O . GLU A 1 187 ? 0.999 -26.532 3.188 1.00 36.85 187 GLU A O 1
ATOM 1391 N N . THR A 1 188 ? 2.729 -26.126 4.570 1.00 33.23 188 THR A N 1
ATOM 1392 C CA . THR A 1 188 ? 3.192 -24.996 3.787 1.00 35.74 188 THR A CA 1
ATOM 1393 C C . THR A 1 188 ? 3.790 -25.476 2.468 1.00 34.45 188 THR A C 1
ATOM 1394 O O . THR A 1 188 ? 3.554 -24.882 1.414 1.00 38.96 188 THR A O 1
ATOM 1398 N N . GLU A 1 189 ? 4.548 -26.568 2.538 1.00 34.05 189 GLU A N 1
ATOM 1399 C CA . GLU A 1 189 ? 5.184 -27.160 1.360 1.00 32.74 189 GLU A CA 1
ATOM 1400 C C . GLU A 1 189 ? 4.156 -27.775 0.404 1.00 39.10 189 GLU A C 1
ATOM 1401 O O . GLU A 1 189 ? 4.286 -27.654 -0.814 1.00 36.62 189 GLU A O 1
ATOM 1407 N N . ALA A 1 190 ? 3.135 -28.420 0.961 1.00 35.80 190 ALA A N 1
ATOM 1408 C CA . ALA A 1 190 ? 2.048 -28.973 0.163 1.00 31.57 190 ALA A CA 1
ATOM 1409 C C . ALA A 1 190 ? 1.402 -27.897 -0.710 1.00 37.27 190 ALA A C 1
ATOM 1410 O O . ALA A 1 190 ? 1.250 -28.077 -1.924 1.00 35.58 190 ALA A O 1
ATOM 1412 N N . GLU A 1 191 ? 1.029 -26.807 -0.093 1.00 35.56 191 GLU A N 1
ATOM 1413 C CA A GLU A 1 191 ? 0.317 -25.703 -0.788 0.52 38.08 191 GLU A CA 1
ATOM 1414 C CA B GLU A 1 191 ? 0.359 -25.735 -0.767 0.48 38.12 191 GLU A CA 1
ATOM 1415 C C . GLU A 1 191 ? 1.140 -25.002 -1.847 1.00 40.46 191 GLU A C 1
ATOM 1416 O O . GLU A 1 191 ? 0.605 -24.521 -2.797 1.00 41.70 191 GLU A O 1
ATOM 1427 N N . LEU A 1 192 ? 2.440 -24.937 -1.684 1.00 40.51 192 LEU A N 1
ATOM 1428 C CA . LEU A 1 192 ? 3.305 -24.340 -2.694 1.00 41.32 192 LEU A CA 1
ATOM 1429 C C . LEU A 1 192 ? 3.377 -25.247 -3.921 1.00 41.43 192 LEU A C 1
ATOM 1430 O O . LEU A 1 192 ? 3.505 -24.778 -5.057 1.00 42.23 192 LEU A O 1
ATOM 1435 N N . LEU A 1 193 ? 3.301 -26.552 -3.688 1.00 40.77 193 LEU A N 1
ATOM 1436 C CA . LEU A 1 193 ? 3.399 -27.508 -4.780 1.00 39.85 193 LEU A CA 1
ATOM 1437 C C . LEU A 1 193 ? 2.044 -27.725 -5.476 1.00 42.50 193 LEU A C 1
ATOM 1438 O O . LEU A 1 193 ? 1.978 -27.791 -6.706 1.00 46.50 193 LEU A O 1
ATOM 1443 N N . SER A 1 194 ? 0.973 -27.827 -4.690 1.00 40.81 194 SER A N 1
ATOM 1444 C CA . SER A 1 194 ? -0.355 -28.115 -5.229 1.00 39.54 194 SER A CA 1
ATOM 1445 C C . SER A 1 194 ? -1.117 -26.855 -5.629 1.00 46.94 194 SER A C 1
ATOM 1446 O O . SER A 1 194 ? -1.980 -26.898 -6.505 1.00 45.15 194 SER A O 1
ATOM 1449 N N . GLY A 1 195 ? -0.805 -25.739 -4.973 1.00 53.89 195 GLY A N 1
ATOM 1450 C CA . GLY A 1 195 ? -1.541 -24.503 -5.176 1.00 44.62 195 GLY A CA 1
ATOM 1451 C C . GLY A 1 195 ? -2.749 -24.475 -4.260 1.00 48.01 195 GLY A C 1
ATOM 1452 O O . GLY A 1 195 ? -3.491 -23.489 -4.232 1.00 53.94 195 GLY A O 1
ATOM 1453 N N . ILE A 1 196 ? -2.933 -25.558 -3.503 1.00 44.20 196 ILE A N 1
ATOM 1454 C CA . ILE A 1 196 ? -4.100 -25.737 -2.633 1.00 43.76 196 ILE A CA 1
ATOM 1455 C C . ILE A 1 196 ? -3.757 -25.680 -1.150 1.00 43.81 196 ILE A C 1
ATOM 1456 O O . ILE A 1 196 ? -3.032 -26.544 -0.650 1.00 44.25 196 ILE A O 1
ATOM 1461 N N . LYS A 1 197 ? -4.308 -24.692 -0.444 1.00 45.39 197 LYS A N 1
ATOM 1462 C CA . LYS A 1 197 ? -4.067 -24.540 0.993 1.00 41.46 197 LYS A CA 1
ATOM 1463 C C . LYS A 1 197 ? -4.575 -25.721 1.816 1.00 43.35 197 LYS A C 1
ATOM 1464 O O . LYS A 1 197 ? -5.571 -26.360 1.468 1.00 45.40 197 LYS A O 1
ATOM 1470 N N . VAL A 1 198 ? -3.871 -26.011 2.905 1.00 40.71 198 VAL A N 1
ATOM 1471 C CA . VAL A 1 198 ? -4.254 -27.093 3.788 1.00 44.31 198 VAL A CA 1
ATOM 1472 C C . VAL A 1 198 ? -5.021 -26.514 4.967 1.00 53.60 198 VAL A C 1
ATOM 1473 O O . VAL A 1 198 ? -4.472 -25.738 5.749 1.00 48.90 198 VAL A O 1
ATOM 1477 N N . THR A 1 199 ? -6.295 -26.889 5.069 1.00 50.28 199 THR A N 1
ATOM 1478 C CA . THR A 1 199 ? -7.187 -26.415 6.127 1.00 47.58 199 THR A CA 1
ATOM 1479 C C . THR A 1 199 ? -8.048 -27.527 6.724 1.00 51.17 199 THR A C 1
ATOM 1480 O O . THR A 1 199 ? -7.763 -28.021 7.819 1.00 52.56 199 THR A O 1
ATOM 1484 N N . ASN A 1 200 ? -9.097 -27.926 6.003 1.00 50.77 200 ASN A N 1
ATOM 1485 C CA . ASN A 1 200 ? -9.957 -29.032 6.438 1.00 55.65 200 ASN A CA 1
ATOM 1486 C C . ASN A 1 200 ? -9.506 -30.324 5.756 1.00 51.76 200 ASN A C 1
ATOM 1487 O O . ASN A 1 200 ? -8.688 -30.291 4.829 1.00 48.67 200 ASN A O 1
ATOM 1492 N N . GLU A 1 201 ? -10.040 -31.456 6.204 1.00 45.94 201 GLU A N 1
ATOM 1493 C CA . GLU A 1 201 ? -9.676 -32.735 5.613 1.00 49.78 201 GLU A CA 1
ATOM 1494 C C . GLU A 1 201 ? -9.925 -32.792 4.096 1.00 49.41 201 GLU A C 1
ATOM 1495 O O . GLU A 1 201 ? -9.240 -33.522 3.375 1.00 42.65 201 GLU A O 1
ATOM 1501 N N . GLN A 1 202 ? -10.894 -32.013 3.616 1.00 46.98 202 GLN A N 1
ATOM 1502 C CA . GLN A 1 202 ? -11.199 -31.955 2.183 1.00 49.89 202 GLN A CA 1
ATOM 1503 C C . GLN A 1 202 ? -10.039 -31.376 1.361 1.00 50.90 202 GLN A C 1
ATOM 1504 O O . GLN A 1 202 ? -9.789 -31.816 0.230 1.00 45.16 202 GLN A O 1
ATOM 1510 N N . SER A 1 203 ? -9.347 -30.385 1.929 1.00 43.26 203 SER A N 1
ATOM 1511 C CA . SER A 1 203 ? -8.190 -29.769 1.282 1.00 46.20 203 SER A CA 1
ATOM 1512 C C . SER A 1 203 ? -7.015 -30.753 1.260 1.00 37.14 203 SER A C 1
ATOM 1513 O O . SER A 1 203 ? -6.180 -30.723 0.364 1.00 40.37 203 SER A O 1
ATOM 1516 N N . MET A 1 204 ? -6.963 -31.619 2.263 1.00 33.75 204 MET A N 1
ATOM 1517 C CA . MET A 1 204 ? -5.961 -32.663 2.323 1.00 35.76 204 MET A CA 1
ATOM 1518 C C . MET A 1 204 ? -6.223 -33.695 1.233 1.00 43.76 204 MET A C 1
ATOM 1519 O O . MET A 1 204 ? -5.303 -34.118 0.528 1.00 34.67 204 MET A O 1
ATOM 1524 N N . LYS A 1 205 ? -7.466 -34.085 1.063 1.00 39.93 205 LYS A N 1
ATOM 1525 C CA . LYS A 1 205 ? -7.849 -34.939 -0.026 1.00 39.66 205 LYS A CA 1
ATOM 1526 C C . LYS A 1 205 ? -7.494 -34.278 -1.338 1.00 39.54 205 LYS A C 1
ATOM 1527 O O . LYS A 1 205 ? -6.982 -34.905 -2.207 1.00 36.08 205 LYS A O 1
ATOM 1533 N N . ASP A 1 206 ? -7.800 -33.008 -1.471 1.00 33.05 206 ASP A N 1
ATOM 1534 C CA . ASP A 1 206 ? -7.521 -32.289 -2.716 1.00 37.18 206 ASP A CA 1
ATOM 1535 C C . ASP A 1 206 ? -6.019 -32.235 -3.025 1.00 37.11 206 ASP A C 1
ATOM 1536 O O . ASP A 1 206 ? -5.604 -32.372 -4.175 1.00 31.49 206 ASP A O 1
ATOM 1541 N N . ASN A 1 207 ? -5.216 -32.011 -1.988 1.00 31.93 207 ASN A N 1
ATOM 1542 C CA . ASN A 1 207 ? -3.753 -32.051 -2.097 1.00 38.10 207 ASN A CA 1
ATOM 1543 C C . ASN A 1 207 ? -3.252 -33.424 -2.529 1.00 32.76 207 ASN A C 1
ATOM 1544 O O . ASN A 1 207 ? -2.588 -33.555 -3.560 1.00 33.13 207 ASN A O 1
ATOM 1549 N N . ALA A 1 208 ? -3.604 -34.448 -1.758 1.00 28.84 208 ALA A N 1
ATOM 1550 C CA . ALA A 1 208 ? -3.276 -35.816 -2.133 1.00 30.62 208 ALA A CA 1
ATOM 1551 C C . ALA A 1 208 ? -3.598 -36.087 -3.607 1.00 36.65 208 ALA A C 1
ATOM 1552 O O . ALA A 1 208 ? -2.783 -36.642 -4.339 1.00 31.00 208 ALA A O 1
ATOM 1554 N N . ASN A 1 209 ? -4.789 -35.683 -4.039 1.00 37.27 209 ASN A N 1
ATOM 1555 C CA . ASN A 1 209 ? -5.244 -35.978 -5.393 1.00 37.21 209 ASN A CA 1
ATOM 1556 C C . ASN A 1 209 ? -4.376 -35.311 -6.438 1.00 36.30 209 ASN A C 1
ATOM 1557 O O . ASN A 1 209 ? -4.132 -35.868 -7.517 1.00 38.45 209 ASN A O 1
ATOM 1562 N N . TYR A 1 210 ? -3.906 -34.113 -6.116 1.00 37.95 210 TYR A N 1
ATOM 1563 C CA . TYR A 1 210 ? -2.944 -33.455 -6.972 1.00 34.65 210 TYR A CA 1
ATOM 1564 C C . TYR A 1 210 ? -1.696 -34.319 -7.109 1.00 39.37 210 TYR A C 1
ATOM 1565 O O . TYR A 1 210 ? -1.272 -34.620 -8.228 1.00 34.85 210 TYR A O 1
ATOM 1574 N N . PHE 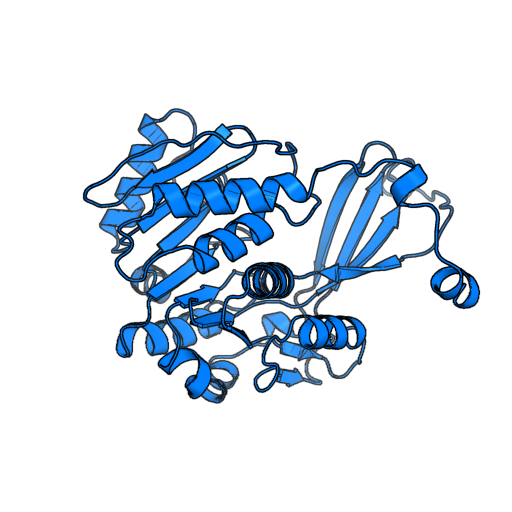A 1 211 ? -1.112 -34.730 -5.980 1.00 34.22 211 PHE A N 1
ATOM 1575 C CA . PHE A 1 211 ? 0.128 -35.518 -6.035 1.00 36.65 211 PHE A CA 1
ATOM 1576 C C . PHE A 1 211 ? -0.046 -36.866 -6.730 1.00 29.45 211 PHE A C 1
ATOM 1577 O O . PHE A 1 211 ? 0.787 -37.258 -7.546 1.00 29.22 211 PHE A O 1
ATOM 1585 N N . LEU A 1 212 ? -1.126 -37.568 -6.409 1.00 28.33 212 LEU A N 1
ATOM 1586 C CA . LEU A 1 212 ? -1.418 -38.826 -7.072 1.00 30.23 212 LEU A CA 1
ATOM 1587 C C . LEU A 1 212 ? -1.530 -38.618 -8.578 1.00 32.75 212 LEU A C 1
ATOM 1588 O O . LEU A 1 212 ? -1.039 -39.434 -9.358 1.00 32.73 212 LEU A O 1
ATOM 1593 N N . SER A 1 213 ? -2.151 -37.520 -8.991 1.00 28.23 213 SER A N 1
ATOM 1594 C CA . SER A 1 213 ? -2.403 -37.324 -10.418 1.00 34.67 213 SER A CA 1
ATOM 1595 C C . SER A 1 213 ? -1.101 -37.128 -11.195 1.00 41.89 213 SER A C 1
ATOM 1596 O O . SER A 1 213 ? -1.045 -37.377 -12.401 1.00 35.55 213 SER A O 1
ATOM 1599 N N . ILE A 1 214 ? -0.050 -36.688 -10.511 1.00 36.01 214 ILE A N 1
ATOM 1600 C CA . ILE A 1 214 ? 1.211 -36.459 -11.208 1.00 30.48 214 ILE A CA 1
ATOM 1601 C C . ILE A 1 214 ? 2.195 -37.613 -11.027 1.00 34.36 214 ILE A C 1
ATOM 1602 O O . ILE A 1 214 ? 3.373 -37.514 -11.406 1.00 35.67 214 ILE A O 1
ATOM 1607 N N . GLY A 1 215 ? 1.691 -38.717 -10.473 1.00 28.82 215 GLY A N 1
ATOM 1608 C CA . GLY A 1 215 ? 2.436 -39.957 -10.456 1.00 29.75 215 GLY A CA 1
ATOM 1609 C C . GLY A 1 215 ? 3.056 -40.351 -9.130 1.00 32.61 215 GLY A C 1
ATOM 1610 O O . GLY A 1 215 ? 3.652 -41.430 -9.032 1.00 34.06 215 GLY A O 1
ATOM 1611 N N . ILE A 1 216 ? 2.945 -39.487 -8.120 1.00 27.84 216 ILE A N 1
ATOM 1612 C CA . ILE A 1 216 ? 3.427 -39.830 -6.778 1.00 27.58 216 ILE A CA 1
ATOM 1613 C C . ILE A 1 216 ? 2.468 -40.818 -6.112 1.00 26.01 216 ILE A C 1
ATOM 1614 O O . ILE A 1 216 ? 1.289 -40.519 -5.920 1.00 33.12 216 ILE A O 1
ATOM 1619 N N . LYS A 1 217 ? 2.977 -41.989 -5.758 1.00 23.24 217 LYS A N 1
ATOM 1620 C CA . LYS A 1 217 ? 2.122 -43.071 -5.274 1.00 27.30 217 LYS A CA 1
ATOM 1621 C C . LYS A 1 217 ? 1.653 -42.932 -3.823 1.00 30.77 217 LYS A C 1
ATOM 1622 O O . LYS A 1 217 ? 0.592 -43.437 -3.453 1.00 26.20 217 LYS A O 1
ATOM 1628 N N . THR A 1 218 ? 2.458 -42.271 -3.002 1.00 26.33 218 THR A N 1
ATOM 1629 C CA . THR A 1 218 ? 2.160 -42.130 -1.579 1.00 23.94 218 THR A CA 1
ATOM 1630 C C . THR A 1 218 ? 2.411 -40.719 -1.126 1.00 27.10 218 THR A C 1
ATOM 1631 O O . THR A 1 218 ? 3.476 -40.145 -1.386 1.00 26.50 218 THR A O 1
ATOM 1635 N N . VAL A 1 219 ? 1.419 -40.165 -0.443 1.00 23.98 219 VAL A N 1
ATOM 1636 C CA . VAL A 1 219 ? 1.445 -38.782 -0.007 1.00 25.17 219 VAL A CA 1
ATOM 1637 C C . VAL A 1 219 ? 1.259 -38.719 1.499 1.00 32.03 219 VAL A C 1
ATOM 1638 O O . VAL A 1 219 ? 0.336 -39.336 2.029 1.00 27.45 219 VAL A O 1
ATOM 1642 N N . LEU A 1 220 ? 2.159 -38.011 2.183 1.00 25.41 220 LEU A N 1
ATOM 1643 C CA . LEU A 1 220 ? 1.968 -37.642 3.592 1.00 30.69 220 LEU A CA 1
ATOM 1644 C C . LEU A 1 220 ? 2.027 -36.138 3.704 1.00 32.53 220 LEU A C 1
ATOM 1645 O O . LEU A 1 220 ? 2.893 -35.494 3.103 1.00 34.36 220 LEU A O 1
ATOM 1650 N N . ILE A 1 221 ? 1.115 -35.572 4.477 1.00 26.65 221 ILE A N 1
ATOM 1651 C CA . ILE A 1 221 ? 1.218 -34.174 4.813 1.00 26.88 221 ILE A CA 1
ATOM 1652 C C . ILE A 1 221 ? 1.365 -34.079 6.322 1.00 40.03 221 ILE A C 1
ATOM 1653 O O . ILE A 1 221 ? 0.462 -34.465 7.068 1.00 33.72 221 ILE A O 1
ATOM 1658 N N . THR A 1 222 ? 2.519 -33.603 6.767 1.00 29.19 222 THR A N 1
ATOM 1659 C CA . THR A 1 222 ? 2.746 -33.404 8.188 1.00 32.02 222 THR A CA 1
ATOM 1660 C C . THR A 1 222 ? 1.988 -32.150 8.629 1.00 31.59 222 THR A C 1
ATOM 1661 O O . THR A 1 222 ? 2.006 -31.120 7.938 1.00 33.04 222 THR A O 1
ATOM 1665 N N . LEU A 1 223 ? 1.287 -32.256 9.754 1.00 35.22 223 LEU A N 1
ATOM 1666 C CA . LEU A 1 223 ? 0.357 -31.205 10.166 1.00 42.00 223 LEU A CA 1
ATOM 1667 C C . LEU A 1 223 ? 0.751 -30.569 11.504 1.00 51.62 223 LEU A C 1
ATOM 1668 O O . LEU A 1 223 ? -0.019 -29.794 12.089 1.00 50.42 223 LEU A O 1
ATOM 1673 N N . GLY A 1 224 ? 1.953 -30.896 11.978 1.00 49.40 224 GLY A N 1
ATOM 1674 C CA . GLY A 1 224 ? 2.442 -30.374 13.241 1.00 49.47 224 GLY A CA 1
ATOM 1675 C C . GLY A 1 224 ? 1.680 -30.951 14.423 1.00 50.99 224 GLY A C 1
ATOM 1676 O O . GLY A 1 224 ? 1.629 -32.176 14.601 1.00 49.19 224 GLY A O 1
ATOM 1677 N N . LYS A 1 225 ? 1.056 -30.094 15.217 1.00 49.52 225 LYS A N 1
ATOM 1678 C CA . LYS A 1 225 ? 0.283 -30.509 16.373 1.00 58.33 225 LYS A CA 1
ATOM 1679 C C . LYS A 1 225 ? -0.924 -31.296 15.949 1.00 55.78 225 LYS A C 1
ATOM 1680 O O . LYS A 1 225 ? -1.377 -32.155 16.649 1.00 45.98 225 LYS A O 1
ATOM 1686 N N . GLN A 1 226 ? -1.417 -30.958 14.771 1.00 53.96 226 GLN A N 1
ATOM 1687 C CA . GLN A 1 226 ? -2.578 -31.625 14.172 1.00 50.07 226 GLN A CA 1
ATOM 1688 C C . GLN A 1 226 ? -2.293 -33.053 13.685 1.00 45.21 226 GLN A C 1
ATOM 1689 O O . GLN A 1 226 ? -3.201 -33.745 13.226 1.00 47.86 226 GLN A O 1
ATOM 1695 N N . GLY A 1 227 ? -1.039 -33.486 13.793 1.00 44.24 227 GLY A N 1
ATOM 1696 C CA . GLY A 1 227 ? -0.657 -34.843 13.446 1.00 44.42 227 GLY A CA 1
ATOM 1697 C C . GLY A 1 227 ? -0.152 -35.002 12.017 1.00 46.34 227 GLY A C 1
ATOM 1698 O O . GLY A 1 227 ? 0.614 -34.172 11.515 1.00 42.24 227 GLY A O 1
ATOM 1699 N N . THR A 1 228 ? -0.589 -36.080 11.370 1.00 39.75 228 THR A N 1
ATOM 1700 C CA . THR A 1 228 ? -0.152 -36.425 10.018 1.00 38.76 228 THR A CA 1
ATOM 1701 C C . THR A 1 228 ? -1.301 -36.980 9.182 1.00 40.90 228 THR A C 1
ATOM 1702 O O . THR A 1 228 ? -2.033 -37.852 9.636 1.00 32.29 228 THR A O 1
ATOM 1706 N N . TYR A 1 229 ? -1.437 -36.480 7.955 1.00 40.10 229 TYR A N 1
ATOM 1707 C CA . TYR A 1 229 ? -2.357 -37.041 6.971 1.00 36.24 229 TYR A CA 1
ATOM 1708 C C . TYR A 1 229 ? -1.607 -37.871 5.924 1.00 37.52 229 TYR A C 1
ATOM 1709 O O . TYR A 1 229 ? -0.505 -37.511 5.494 1.00 32.54 229 TYR A O 1
ATOM 1718 N N . PHE A 1 230 ? -2.193 -38.991 5.518 1.00 31.05 230 PHE A N 1
ATOM 1719 C CA . PHE A 1 230 ? -1.651 -39.714 4.380 1.00 30.31 230 PHE A CA 1
ATOM 1720 C C . PHE A 1 230 ? -2.708 -40.215 3.392 1.00 34.13 230 PHE A C 1
ATOM 1721 O O . PHE A 1 230 ? -3.894 -40.328 3.713 1.00 32.83 230 PHE A O 1
ATOM 1729 N N . ALA A 1 231 ? -2.260 -40.477 2.173 1.00 34.79 231 ALA A N 1
ATOM 1730 C CA . ALA A 1 231 ? -3.115 -40.998 1.113 1.00 28.85 231 ALA A CA 1
ATOM 1731 C C . ALA A 1 231 ? -2.326 -41.822 0.089 1.00 32.45 231 ALA A C 1
ATOM 1732 O O . ALA A 1 231 ? -1.163 -41.519 -0.228 1.00 29.20 231 ALA A O 1
ATOM 1734 N N . THR A 1 232 ? -2.961 -42.877 -0.406 1.00 32.34 232 THR A N 1
ATOM 1735 C CA . THR A 1 232 ? -2.532 -43.558 -1.619 1.00 33.70 232 THR A CA 1
ATOM 1736 C C . THR A 1 232 ? -3.766 -43.610 -2.514 1.00 37.49 232 THR A C 1
ATOM 1737 O O . THR A 1 232 ? -4.786 -43.013 -2.184 1.00 33.08 232 THR A O 1
ATOM 1741 N N . LYS A 1 233 ? -3.688 -44.312 -3.641 1.00 34.36 233 LYS A N 1
ATOM 1742 C CA . LYS A 1 233 ? -4.875 -44.505 -4.475 1.00 37.18 233 LYS A CA 1
ATOM 1743 C C . LYS A 1 233 ? -5.948 -45.250 -3.678 1.00 39.34 233 LYS A C 1
ATOM 1744 O O . LYS A 1 233 ? -7.138 -44.995 -3.857 1.00 36.63 233 LYS A O 1
ATOM 1750 N N . ASN A 1 234 ? -5.509 -46.138 -2.781 1.00 30.97 234 ASN A N 1
ATOM 1751 C CA . ASN A 1 234 ? -6.397 -46.988 -1.972 1.00 42.46 234 ASN A CA 1
ATOM 1752 C C . ASN A 1 234 ? -6.723 -46.506 -0.552 1.00 42.42 234 ASN A C 1
ATOM 1753 O O . ASN A 1 234 ? -7.724 -46.930 0.034 1.00 42.54 234 ASN A O 1
ATOM 1758 N N . GLN A 1 235 ? -5.870 -45.660 0.018 1.00 47.39 235 GLN A N 1
ATOM 1759 C CA . GLN A 1 235 ? -6.023 -45.269 1.423 1.00 37.30 235 GLN A CA 1
ATOM 1760 C C . GLN A 1 235 ? -6.119 -43.773 1.626 1.00 37.23 235 GLN A C 1
ATOM 1761 O O . GLN A 1 235 ? -5.659 -42.986 0.803 1.00 38.52 235 GLN A O 1
ATOM 1767 N N . SER A 1 236 ? -6.742 -43.389 2.730 1.00 38.66 236 SER A N 1
ATOM 1768 C CA . SER A 1 236 ? -6.837 -41.990 3.126 1.00 36.88 236 SER A CA 1
ATOM 1769 C C . SER A 1 236 ? -7.087 -41.985 4.618 1.00 43.34 236 SER A C 1
ATOM 1770 O O . SER A 1 236 ? -8.126 -42.464 5.079 1.00 47.07 236 SER A O 1
ATOM 1773 N N . GLN A 1 237 ? -6.122 -41.467 5.369 1.00 36.88 237 GLN A N 1
ATOM 1774 C CA . GLN A 1 237 ? -6.194 -41.497 6.821 1.00 40.56 237 GLN A CA 1
ATOM 1775 C C . GLN A 1 237 ? -5.551 -40.262 7.452 1.00 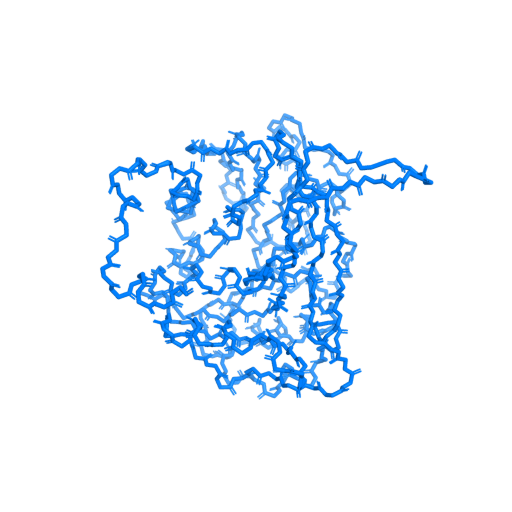42.85 237 GLN A C 1
ATOM 1776 O O . GLN A 1 237 ? -4.576 -39.709 6.938 1.00 35.21 237 GLN A O 1
ATOM 1782 N N . HIS A 1 238 ? -6.138 -39.815 8.554 1.00 42.70 238 HIS A N 1
ATOM 1783 C CA . HIS A 1 238 ? -5.592 -38.728 9.350 1.00 44.08 238 HIS A CA 1
ATOM 1784 C C . HIS A 1 238 ? -5.213 -39.333 10.708 1.00 46.91 238 HIS A C 1
ATOM 1785 O O . HIS A 1 238 ? -6.055 -39.910 11.398 1.00 45.97 238 HIS A O 1
ATOM 1792 N N . ILE A 1 239 ? -3.936 -39.248 11.071 1.00 42.89 239 ILE A N 1
ATOM 1793 C CA A ILE A 1 239 ? -3.426 -39.847 12.301 0.58 42.31 239 ILE A CA 1
ATOM 1794 C CA B ILE A 1 239 ? -3.513 -39.830 12.338 0.42 42.34 239 ILE A CA 1
ATOM 1795 C C . ILE A 1 239 ? -2.942 -38.797 13.302 1.00 45.95 239 ILE A C 1
ATOM 1796 O O . ILE A 1 239 ? -2.198 -37.891 12.929 1.00 47.12 239 ILE A O 1
ATOM 1805 N N . GLU A 1 240 ? -3.351 -38.934 14.558 1.00 47.79 240 GLU A N 1
ATOM 1806 C CA . GLU A 1 240 ? -2.992 -37.995 15.608 1.00 44.20 240 GLU A CA 1
ATOM 1807 C C . GLU A 1 240 ? -1.535 -38.102 16.038 1.00 47.47 240 GLU A C 1
ATOM 1808 O O . GLU A 1 240 ? -0.939 -39.193 16.064 1.00 40.69 240 GLU A O 1
ATOM 1814 N N . ALA A 1 241 ? -0.982 -36.947 16.390 1.00 44.79 241 ALA A N 1
ATOM 1815 C CA . ALA A 1 241 ? 0.390 -36.841 16.874 1.00 52.20 241 ALA A CA 1
ATOM 1816 C C . ALA A 1 241 ? 0.493 -37.082 18.383 1.00 55.13 241 ALA A C 1
ATOM 1817 O O . ALA A 1 241 ? -0.515 -37.231 19.076 1.00 54.70 241 ALA A O 1
ATOM 1819 N N . TYR A 1 242 ? 1.721 -37.121 18.883 1.00 54.46 242 TYR A N 1
ATOM 1820 C CA . TYR A 1 242 ? 1.961 -37.177 20.317 1.00 54.23 242 TYR A CA 1
ATOM 1821 C C . TYR A 1 242 ? 2.318 -35.779 20.826 1.00 58.03 242 TYR A C 1
ATOM 1822 O O . TYR A 1 242 ? 1.595 -34.801 20.578 1.00 60.87 242 TYR A O 1
ATOM 1831 N N . LYS A 1 243 ? 3.453 -35.673 21.485 1.00 65.30 243 LYS A N 1
ATOM 1832 C CA . LYS A 1 243 ? 3.902 -34.366 21.905 1.00 59.91 243 LYS A CA 1
ATOM 1833 C C . LYS A 1 243 ? 4.614 -33.691 20.772 1.00 55.26 243 LYS A C 1
ATOM 1834 O O . LYS A 1 243 ? 5.549 -34.203 20.203 1.00 48.34 243 LYS A O 1
ATOM 1840 N N . VAL A 1 244 ? 4.133 -32.518 20.451 1.00 46.95 244 VAL A N 1
ATOM 1841 C CA . VAL A 1 244 ? 4.703 -31.751 19.350 1.00 53.51 244 VAL A CA 1
ATOM 1842 C C . VAL A 1 244 ? 4.672 -30.247 19.610 1.00 55.67 244 VAL A C 1
ATOM 1843 O O . VAL A 1 244 ? 3.617 -29.685 19.914 1.00 61.02 244 VAL A O 1
ATOM 1847 N N . ASN A 1 245 ? 5.828 -29.596 19.496 1.00 51.86 245 ASN A N 1
ATOM 1848 C CA . ASN A 1 245 ? 5.874 -28.142 19.602 1.00 55.17 245 ASN A CA 1
ATOM 1849 C C . ASN A 1 245 ? 5.301 -27.500 18.342 1.00 60.79 245 ASN A C 1
ATOM 1850 O O . ASN A 1 245 ? 5.345 -28.089 17.259 1.00 55.83 245 ASN A O 1
ATOM 1855 N N . ALA A 1 246 ? 4.763 -26.293 18.491 1.00 61.05 246 ALA A N 1
ATOM 1856 C CA . ALA A 1 246 ? 4.152 -25.579 17.372 1.00 62.80 246 ALA A CA 1
ATOM 1857 C C . ALA A 1 246 ? 5.182 -25.254 16.304 1.00 64.58 246 ALA A C 1
ATOM 1858 O O . ALA A 1 246 ? 4.935 -25.436 15.109 1.00 65.96 246 ALA A O 1
ATOM 1860 N N . ILE A 1 247 ? 6.330 -24.753 16.744 1.00 58.05 247 ILE A N 1
ATOM 1861 C CA . ILE A 1 247 ? 7.465 -24.550 15.861 1.00 59.07 247 ILE A CA 1
ATOM 1862 C C . ILE A 1 247 ? 8.477 -25.675 16.112 1.00 57.56 247 ILE A C 1
ATOM 1863 O O . ILE A 1 247 ? 8.836 -25.940 17.268 1.00 54.94 247 ILE A O 1
ATOM 1868 N N . ASP A 1 248 ? 8.906 -26.357 15.045 1.00 48.50 248 ASP A N 1
ATOM 1869 C CA . ASP A 1 248 ? 9.933 -27.396 15.178 1.00 50.56 248 ASP A CA 1
ATOM 1870 C C . ASP A 1 248 ? 11.280 -26.765 15.510 1.00 48.46 248 ASP A C 1
ATOM 1871 O O . ASP A 1 248 ? 11.787 -25.902 14.785 1.00 47.95 248 ASP A O 1
ATOM 1876 N N . THR A 1 249 ? 11.844 -27.099 16.663 1.00 45.22 249 THR A N 1
ATOM 1877 C CA . THR A 1 249 ? 13.122 -26.535 17.074 1.00 40.76 249 THR A CA 1
ATOM 1878 C C . THR A 1 249 ? 14.018 -27.574 17.633 1.00 39.78 249 THR A C 1
ATOM 1879 O O . THR A 1 249 ? 15.029 -27.259 18.193 1.00 41.11 249 THR A O 1
ATOM 1883 N N . THR A 1 250 ? 13.638 -28.815 17.456 1.00 30.69 250 THR A N 1
ATOM 1884 C CA . THR A 1 250 ? 14.373 -29.938 18.008 1.00 28.92 250 THR A CA 1
ATOM 1885 C C . THR A 1 250 ? 14.636 -31.022 16.955 1.00 30.99 250 THR A C 1
ATOM 1886 O O . THR A 1 250 ? 14.838 -32.192 17.296 1.00 28.00 250 THR A O 1
ATOM 1890 N N . ALA A 1 251 ? 14.630 -30.638 15.677 1.00 33.46 251 ALA A N 1
ATOM 1891 C CA . ALA A 1 251 ? 14.763 -31.615 14.592 1.00 28.09 251 ALA A CA 1
ATOM 1892 C C . ALA A 1 251 ? 13.681 -32.696 14.659 1.00 28.45 251 ALA A C 1
ATOM 1893 O O . ALA A 1 251 ? 13.948 -33.864 14.354 1.00 26.69 251 ALA A O 1
ATOM 1895 N N . ALA A 1 252 ? 12.474 -32.316 15.083 1.00 25.99 252 ALA A N 1
ATOM 1896 C CA . ALA A 1 252 ? 11.374 -33.269 15.224 1.00 32.46 252 ALA A CA 1
ATOM 1897 C C . ALA A 1 252 ? 10.886 -33.757 13.856 1.00 22.41 252 ALA A C 1
ATOM 1898 O O . ALA A 1 252 ? 10.676 -34.947 13.660 1.00 25.99 252 ALA A O 1
ATOM 1900 N N . GLY A 1 253 ? 10.704 -32.821 12.928 1.00 26.13 253 GLY A N 1
ATOM 1901 C CA . GLY A 1 253 ? 10.300 -33.143 11.561 1.00 30.12 253 GLY A CA 1
ATOM 1902 C C . GLY A 1 253 ? 11.228 -34.149 10.898 1.00 28.96 253 GLY A C 1
ATOM 1903 O O . GLY A 1 253 ? 10.783 -35.140 10.296 1.00 26.57 253 GLY A O 1
ATOM 1904 N N . ASP A 1 254 ? 12.529 -33.904 11.024 1.00 24.51 254 ASP A N 1
ATOM 1905 C CA . ASP A 1 254 ? 13.521 -34.764 10.388 1.00 27.42 254 ASP A CA 1
ATOM 1906 C C . ASP A 1 254 ? 13.563 -36.101 11.075 1.00 27.20 254 ASP A C 1
ATOM 1907 O O . ASP A 1 254 ? 13.776 -37.130 10.433 1.00 22.73 254 ASP A O 1
ATOM 1912 N N . THR A 1 255 ? 13.358 -36.078 12.393 1.00 25.73 255 THR A N 1
ATOM 1913 C CA . THR A 1 255 ? 13.307 -37.305 13.190 1.00 23.52 255 THR A CA 1
ATOM 1914 C C . THR A 1 255 ? 12.084 -38.152 12.795 1.00 20.82 255 THR A C 1
ATOM 1915 O O . THR A 1 255 ? 12.152 -39.378 12.772 1.00 27.05 255 THR A O 1
ATOM 1919 N N . PHE A 1 256 ? 10.972 -37.493 12.476 1.00 24.36 256 PHE A N 1
ATOM 1920 C CA . PHE A 1 256 ? 9.777 -38.208 12.015 1.00 26.83 256 PHE A CA 1
ATOM 1921 C C . PHE A 1 256 ? 10.078 -38.951 10.707 1.00 31.29 256 PHE A C 1
ATOM 1922 O O . PHE A 1 256 ? 9.762 -40.131 10.560 1.00 29.11 256 PHE A O 1
ATOM 1930 N N . ILE A 1 257 ? 10.713 -38.251 9.768 1.00 28.27 257 ILE A N 1
ATOM 1931 C CA . ILE A 1 257 ? 11.036 -38.831 8.464 1.00 27.14 257 ILE A CA 1
ATOM 1932 C C . ILE A 1 257 ? 12.017 -39.985 8.576 1.00 27.88 257 ILE A C 1
ATOM 1933 O O . ILE A 1 257 ? 11.850 -41.022 7.932 1.00 23.76 257 ILE A O 1
ATOM 1938 N N . GLY A 1 258 ? 13.025 -39.823 9.427 1.00 27.86 258 GLY A N 1
ATOM 1939 C CA . GLY A 1 258 ? 14.044 -40.842 9.557 1.00 20.15 258 GLY A CA 1
ATOM 1940 C C . GLY A 1 258 ? 13.436 -42.120 10.073 1.00 30.16 258 GLY A C 1
ATOM 1941 O O . GLY A 1 258 ? 13.707 -43.218 9.568 1.00 31.28 258 GLY A O 1
ATOM 1942 N N . ALA A 1 259 ? 12.591 -41.965 11.090 1.00 27.49 259 ALA A N 1
ATOM 1943 C CA . ALA A 1 259 ? 11.991 -43.106 11.772 1.00 34.45 259 ALA A CA 1
ATOM 1944 C C . ALA A 1 259 ? 10.913 -43.743 10.889 1.00 25.07 259 ALA A C 1
ATOM 1945 O O . ALA A 1 259 ? 10.827 -44.966 10.792 1.00 27.44 259 ALA A O 1
ATOM 1947 N N . PHE A 1 260 ? 10.107 -42.893 10.252 1.00 23.60 260 PHE A N 1
ATOM 1948 C CA . PHE A 1 260 ? 9.074 -43.330 9.316 1.00 26.28 260 PHE A CA 1
ATOM 1949 C C . PHE A 1 260 ? 9.691 -44.279 8.317 1.00 29.01 260 PHE A C 1
ATOM 1950 O O . PHE A 1 260 ? 9.263 -45.424 8.193 1.00 33.17 260 PHE A O 1
ATOM 1958 N N . VAL A 1 261 ? 10.739 -43.815 7.646 1.00 30.76 261 VAL A N 1
ATOM 1959 C CA . VAL A 1 261 ? 11.425 -44.628 6.645 1.00 27.17 261 VAL A CA 1
ATOM 1960 C C . VAL A 1 261 ? 12.078 -45.898 7.224 1.00 31.76 261 VAL A C 1
ATOM 1961 O O . VAL A 1 261 ? 12.106 -46.940 6.557 1.00 28.37 261 VAL A O 1
ATOM 1965 N N . SER A 1 262 ? 12.594 -45.821 8.454 1.00 25.97 262 SER A N 1
ATOM 1966 C CA . SER A 1 262 ? 13.193 -46.997 9.096 1.00 28.34 262 SER A CA 1
ATOM 1967 C C . SER A 1 262 ? 12.168 -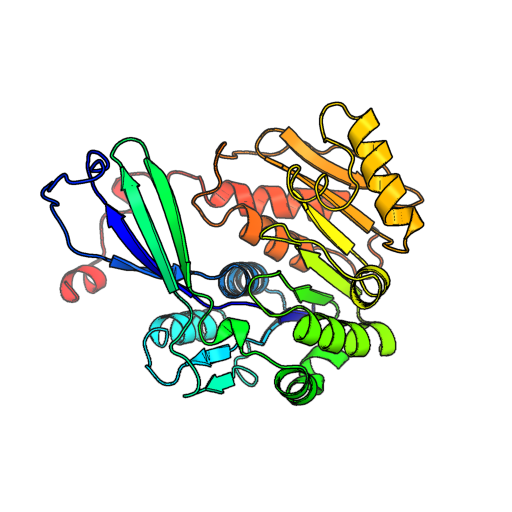48.131 9.291 1.00 31.71 262 SER A C 1
ATOM 1968 O O . SER A 1 262 ? 12.510 -49.317 9.287 1.00 33.51 262 SER A O 1
ATOM 1971 N N . ARG A 1 263 ? 10.909 -47.740 9.442 1.00 32.51 263 ARG A N 1
ATOM 1972 C CA . ARG A 1 263 ? 9.840 -48.646 9.833 1.00 37.56 263 ARG A CA 1
ATOM 1973 C C . ARG A 1 263 ? 9.005 -49.135 8.636 1.00 38.75 263 ARG A C 1
ATOM 1974 O O . ARG A 1 263 ? 8.383 -50.200 8.699 1.00 40.31 263 ARG A O 1
ATOM 1982 N N . LEU A 1 264 ? 9.006 -48.364 7.549 1.00 36.02 264 LEU A N 1
ATOM 1983 C CA . LEU A 1 264 ? 8.193 -48.675 6.369 1.00 35.66 264 LEU A CA 1
ATOM 1984 C C . LEU A 1 264 ? 8.607 -49.979 5.713 1.00 37.60 264 LEU A C 1
ATOM 1985 O O . LEU A 1 264 ? 9.784 -50.177 5.405 1.00 37.31 264 LEU A O 1
ATOM 1990 N N . ASN A 1 265 ? 7.644 -50.868 5.489 1.00 38.97 265 ASN A N 1
ATOM 1991 C CA . ASN A 1 265 ? 7.912 -52.070 4.701 1.00 37.04 265 ASN A CA 1
ATOM 1992 C C . ASN A 1 265 ? 8.033 -51.681 3.239 1.00 39.11 265 ASN A C 1
ATOM 1993 O O . ASN A 1 265 ? 7.447 -50.680 2.812 1.00 33.56 265 ASN A O 1
ATOM 1998 N N . LYS A 1 266 ? 8.793 -52.449 2.467 1.00 45.91 266 LYS A N 1
ATOM 1999 C CA . LYS A 1 266 ? 8.941 -52.142 1.048 1.00 43.79 266 LYS A CA 1
ATOM 2000 C C . LYS A 1 266 ? 7.584 -52.100 0.358 1.00 46.95 266 LYS A C 1
ATOM 2001 O O . LYS A 1 266 ? 7.324 -51.231 -0.471 1.00 40.63 266 LYS A O 1
ATOM 2007 N N . SER A 1 267 ? 6.726 -53.045 0.735 1.00 45.68 267 SER A N 1
ATOM 2008 C CA . SER A 1 267 ? 5.377 -53.182 0.193 1.00 42.38 267 SER A CA 1
ATOM 2009 C C . SER A 1 267 ? 4.481 -52.004 0.557 1.00 46.78 267 SER A C 1
ATOM 2010 O O . SER A 1 267 ? 3.404 -51.833 -0.029 1.00 40.24 267 SER A O 1
ATOM 2013 N N . GLN A 1 268 ? 4.929 -51.204 1.528 1.00 33.98 268 GLN A N 1
ATOM 2014 C CA . GLN A 1 268 ? 4.147 -50.088 2.055 1.00 29.37 268 GLN A CA 1
ATOM 2015 C C . GLN A 1 268 ? 2.770 -50.517 2.587 1.00 34.54 268 GLN A C 1
ATOM 2016 O O . GLN A 1 268 ? 1.797 -49.752 2.521 1.00 33.03 268 GLN A O 1
ATOM 2022 N N . ASP A 1 269 ? 2.691 -51.735 3.117 1.00 33.55 269 ASP A N 1
ATOM 2023 C CA . ASP A 1 269 ? 1.423 -52.258 3.640 1.00 42.02 269 ASP A CA 1
ATOM 2024 C C . ASP A 1 269 ? 1.170 -51.778 5.073 1.00 39.84 269 ASP A C 1
ATOM 2025 O O . ASP A 1 269 ? 0.100 -52.013 5.636 1.00 42.32 269 ASP A O 1
ATOM 2030 N N . ASN A 1 270 ? 2.162 -51.092 5.644 1.00 36.50 270 ASN A N 1
ATOM 2031 C CA . ASN A 1 270 ? 2.114 -50.612 7.023 1.00 34.00 270 ASN A CA 1
ATOM 2032 C C . ASN A 1 270 ? 2.320 -49.102 7.138 1.00 32.82 270 ASN A C 1
ATOM 2033 O O . ASN A 1 270 ? 3.021 -48.629 8.027 1.00 32.48 270 ASN A O 1
ATOM 2038 N N . LEU A 1 271 ? 1.701 -48.353 6.237 1.00 27.36 271 LEU A N 1
ATOM 2039 C CA . LEU A 1 271 ? 1.794 -46.900 6.267 1.00 31.73 271 LEU A CA 1
ATOM 2040 C C . LEU A 1 271 ? 1.432 -46.310 7.631 1.00 34.76 271 LEU A C 1
ATOM 2041 O O . LEU A 1 271 ? 2.191 -45.520 8.179 1.00 32.24 271 LEU A O 1
ATOM 2046 N N . ALA A 1 272 ? 0.267 -46.676 8.164 1.00 29.74 272 ALA A N 1
ATOM 2047 C CA . ALA A 1 272 ? -0.196 -46.105 9.431 1.00 36.98 272 ALA A CA 1
ATOM 2048 C C . ALA A 1 272 ? 0.696 -46.486 10.629 1.00 31.22 272 ALA A C 1
ATOM 2049 O O . ALA A 1 272 ? 0.949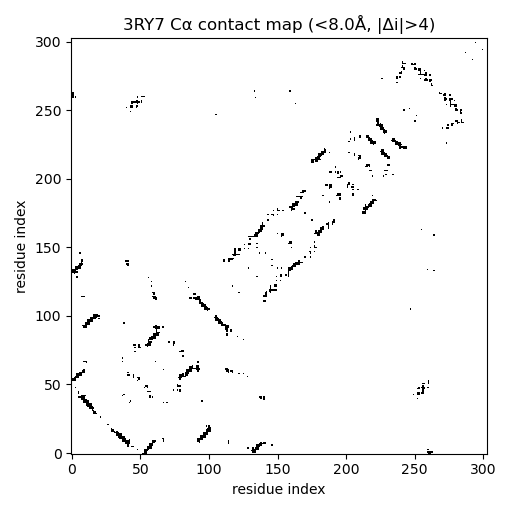 -45.660 11.500 1.00 30.69 272 ALA A O 1
ATOM 2051 N N . ASP A 1 273 ? 1.161 -47.732 10.663 1.00 29.65 273 ASP A N 1
ATOM 2052 C CA . ASP A 1 273 ? 2.080 -48.172 11.712 1.00 32.78 273 ASP A CA 1
ATOM 2053 C C . ASP A 1 273 ? 3.413 -47.411 11.652 1.00 41.77 273 ASP A C 1
ATOM 2054 O O . ASP A 1 273 ? 3.939 -46.954 12.681 1.00 33.95 273 ASP A O 1
ATOM 2059 N N . ALA A 1 274 ? 3.956 -47.280 10.443 1.00 34.45 274 ALA A N 1
ATOM 2060 C CA . ALA A 1 274 ? 5.197 -46.547 10.241 1.00 30.85 274 ALA A CA 1
ATOM 2061 C C . ALA A 1 274 ? 5.025 -45.077 10.618 1.00 26.52 274 ALA A C 1
ATOM 2062 O O . ALA A 1 274 ? 5.914 -44.473 11.204 1.00 32.53 274 ALA A O 1
ATOM 2064 N N . ILE A 1 275 ? 3.878 -44.501 10.289 1.00 23.61 275 ILE A N 1
ATOM 2065 C CA . ILE A 1 275 ? 3.610 -43.112 10.643 1.00 28.88 275 ILE A CA 1
ATOM 2066 C C . ILE A 1 275 ? 3.469 -42.920 12.162 1.00 41.99 275 ILE A C 1
ATOM 2067 O O . ILE A 1 275 ? 3.856 -41.876 12.714 1.00 34.16 275 ILE A O 1
ATOM 2072 N N . ASP A 1 276 ? 2.930 -43.944 12.824 1.00 40.98 276 ASP A N 1
ATOM 2073 C CA . ASP A 1 276 ? 2.802 -43.958 14.276 1.00 38.89 276 ASP A CA 1
ATOM 2074 C C . ASP A 1 276 ? 4.180 -43.956 14.934 1.00 36.10 276 ASP A C 1
ATOM 2075 O O . ASP A 1 276 ? 4.483 -43.116 15.788 1.00 38.39 276 ASP A O 1
ATOM 2080 N N . PHE A 1 277 ? 5.000 -44.920 14.529 1.00 35.39 277 PHE A N 1
ATOM 2081 C CA . PHE A 1 277 ? 6.382 -45.021 14.975 1.00 36.29 277 PHE A CA 1
ATOM 2082 C C . PHE A 1 277 ? 7.180 -43.737 14.727 1.00 38.01 277 PHE A C 1
ATOM 2083 O O . PHE A 1 277 ? 7.976 -43.326 15.571 1.00 34.50 277 PHE A O 1
ATOM 2091 N N . GLY A 1 278 ? 6.968 -43.115 13.569 1.00 34.95 278 GLY A N 1
ATOM 2092 C CA . GLY A 1 278 ? 7.627 -41.862 13.245 1.00 31.13 278 GLY A CA 1
ATOM 2093 C C . GLY A 1 278 ? 7.204 -40.757 14.196 1.00 35.59 278 GLY A C 1
ATOM 2094 O O . GLY A 1 278 ? 8.016 -39.933 14.621 1.00 31.35 278 GLY A O 1
ATOM 2095 N N . ASN A 1 279 ? 5.916 -40.727 14.518 1.00 35.73 279 ASN A N 1
ATOM 2096 C CA . ASN A 1 279 ? 5.392 -39.727 15.435 1.00 35.49 279 ASN A CA 1
ATOM 2097 C C . ASN A 1 279 ? 5.867 -39.972 16.872 1.00 34.78 279 ASN A C 1
ATOM 2098 O O . ASN A 1 279 ? 6.049 -39.021 17.634 1.00 37.37 279 ASN A O 1
ATOM 2103 N N . LYS A 1 280 ? 6.094 -41.239 17.227 1.00 31.60 280 LYS A N 1
ATOM 2104 C CA . LYS A 1 280 ? 6.704 -41.562 18.515 1.00 36.02 280 LYS A CA 1
ATOM 2105 C C . LYS A 1 280 ? 8.107 -40.977 18.580 1.00 39.29 280 LYS A C 1
ATOM 2106 O O . LYS A 1 280 ? 8.396 -40.119 19.424 1.00 37.04 280 LYS A O 1
ATOM 2112 N N . ALA A 1 281 ? 8.970 -41.443 17.678 1.00 38.19 281 ALA A N 1
ATOM 2113 C CA . ALA A 1 281 ? 10.355 -40.991 17.626 1.00 31.38 281 ALA A CA 1
ATOM 2114 C C . ALA A 1 281 ? 10.405 -39.482 17.748 1.00 30.18 281 ALA A C 1
ATOM 2115 O O . ALA A 1 281 ? 11.144 -38.940 18.564 1.00 36.03 281 ALA A O 1
ATOM 2117 N N . SER A 1 282 ? 9.581 -38.808 16.957 1.00 26.93 282 SER A N 1
ATOM 2118 C CA . SER A 1 282 ? 9.528 -37.352 16.962 1.00 29.49 282 SER A CA 1
ATOM 2119 C C . SER A 1 282 ? 9.183 -36.734 18.336 1.00 42.54 282 SER A C 1
ATOM 2120 O O . SER A 1 282 ? 9.696 -35.664 18.687 1.00 36.85 282 SER A O 1
ATOM 2123 N N . SER A 1 283 ? 8.313 -37.387 19.106 1.00 33.00 283 SER A N 1
ATOM 2124 C CA . SER A 1 283 ? 7.844 -36.804 20.371 1.00 43.32 283 SER A CA 1
ATOM 2125 C C . SER A 1 283 ? 8.950 -36.807 21.435 1.00 32.17 283 SER A C 1
ATOM 2126 O O . SER A 1 283 ? 9.087 -35.851 22.190 1.00 40.91 283 SER A O 1
ATOM 2129 N N . LEU A 1 284 ? 9.739 -37.881 21.451 1.00 34.96 284 LEU A N 1
ATOM 2130 C CA . LEU A 1 284 ? 10.918 -38.029 22.301 1.00 34.08 284 LEU A CA 1
ATOM 2131 C C . LEU A 1 284 ? 11.894 -36.858 22.198 1.00 47.37 284 LEU A C 1
ATOM 2132 O O . LEU A 1 284 ? 12.808 -36.695 23.017 1.00 52.05 284 LEU A O 1
ATOM 2137 N N . THR A 1 285 ? 11.754 -36.044 21.157 1.00 38.93 285 THR A N 1
ATOM 2138 C CA . THR A 1 285 ? 12.676 -34.955 20.957 1.00 37.67 285 THR A CA 1
ATOM 2139 C C . THR A 1 285 ? 12.271 -33.725 21.695 1.00 37.07 285 THR A C 1
ATOM 2140 O O . THR A 1 285 ? 13.073 -32.896 21.945 1.00 34.22 285 THR A O 1
ATOM 2144 N N . VAL A 1 286 ? 11.008 -33.600 22.014 1.00 37.28 286 VAL A N 1
ATOM 2145 C CA . VAL A 1 286 ? 10.566 -32.439 22.766 1.00 39.71 286 VAL A CA 1
ATOM 2146 C C . VAL A 1 286 ? 10.343 -32.814 24.235 1.00 46.43 286 VAL A C 1
ATOM 2147 O O . VAL A 1 286 ? 9.756 -32.046 25.006 1.00 49.08 286 VAL A O 1
ATOM 2151 N N . GLN A 1 287 ? 10.827 -33.995 24.609 1.00 35.10 287 GLN A N 1
ATOM 2152 C CA . GLN A 1 287 ? 10.612 -34.553 25.939 1.00 47.79 287 GLN A CA 1
ATOM 2153 C C . GLN A 1 287 ? 11.639 -34.087 26.983 1.00 55.72 287 GLN A C 1
ATOM 2154 O O . GLN A 1 287 ? 12.846 -34.191 26.765 1.00 52.36 287 GLN A O 1
ATOM 2160 N N . LYS A 1 288 ? 11.171 -33.601 28.116 1.00 52.93 288 LYS A N 1
ATOM 2161 C CA A LYS A 1 288 ? 11.932 -33.125 29.265 0.56 52.04 288 LYS A CA 1
ATOM 2162 C CA B LYS A 1 288 ? 12.083 -33.149 29.148 0.44 52.12 288 LYS A CA 1
ATOM 2163 C C . LYS A 1 288 ? 12.606 -34.285 29.986 1.00 53.30 288 LYS A C 1
ATOM 2164 O O . LYS A 1 288 ? 11.939 -35.259 30.213 1.00 50.46 288 LYS A O 1
ATOM 2175 N N . HIS A 1 289 ? 13.835 -34.155 30.420 1.00 52.46 289 HIS A N 1
ATOM 2176 C CA . HIS A 1 289 ? 14.520 -35.245 31.119 1.00 46.94 289 HIS A CA 1
ATOM 2177 C C . HIS A 1 289 ? 14.645 -35.070 32.648 1.00 53.98 289 HIS A C 1
ATOM 2178 O O . HIS A 1 289 ? 14.811 -36.052 33.388 1.00 42.14 289 HIS A O 1
ATOM 2185 N N . GLY A 1 290 ? 14.553 -33.830 33.120 1.00 36.58 290 GLY A N 1
ATOM 2186 C CA . GLY A 1 290 ? 14.619 -33.581 34.544 1.00 47.29 290 GLY A CA 1
ATOM 2187 C C . GLY A 1 290 ? 16.016 -33.244 35.028 1.00 42.36 290 GLY A C 1
ATOM 2188 O O . GLY A 1 290 ? 17.022 -33.650 34.435 1.00 37.99 290 GLY A O 1
ATOM 2189 N N . ALA A 1 291 ? 16.076 -32.506 36.129 1.00 42.59 291 ALA A N 1
ATOM 2190 C CA . ALA A 1 291 ? 17.347 -32.033 36.663 1.00 36.34 291 ALA A CA 1
ATOM 2191 C C . ALA A 1 291 ? 18.353 -33.143 37.029 1.00 33.15 291 ALA A C 1
ATOM 2192 O O . ALA A 1 291 ? 19.505 -33.085 36.611 1.00 32.80 291 ALA A O 1
ATOM 2194 N N . GLN A 1 292 ? 17.932 -34.148 37.800 1.00 31.49 292 GLN A N 1
ATOM 2195 C CA . GLN A 1 292 ? 18.876 -35.174 38.253 1.00 33.03 292 GLN A CA 1
ATOM 2196 C C . GLN A 1 292 ? 19.525 -35.860 37.085 1.00 38.38 292 GLN A C 1
ATOM 2197 O O . GLN A 1 292 ? 20.684 -36.273 37.157 1.00 34.35 292 GLN A O 1
ATOM 2203 N N . ALA A 1 293 ? 18.753 -35.989 36.010 1.00 46.37 293 ALA A N 1
ATOM 2204 C CA . ALA A 1 293 ? 19.184 -36.712 34.827 1.00 46.60 293 ALA A CA 1
ATOM 2205 C C . ALA A 1 293 ? 20.379 -36.022 34.178 1.00 39.42 293 ALA A C 1
ATOM 2206 O O . ALA A 1 293 ? 21.222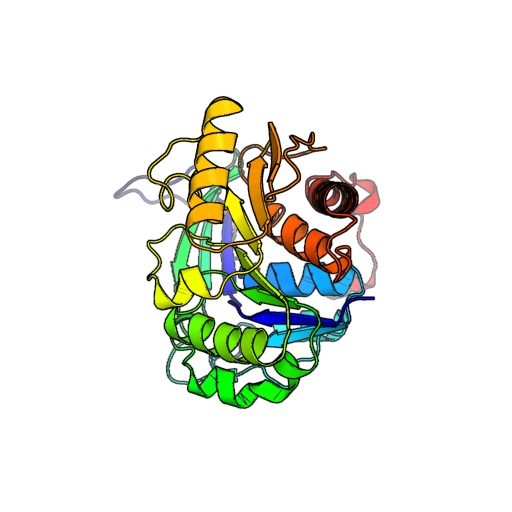 -36.665 33.554 1.00 43.78 293 ALA A O 1
ATOM 2208 N N . SER A 1 294 ? 20.435 -34.705 34.313 1.00 37.58 294 SER A N 1
ATOM 2209 C CA . SER A 1 294 ? 21.509 -33.943 33.701 1.00 42.83 294 SER A CA 1
ATOM 2210 C C . SER A 1 294 ? 22.633 -33.568 34.667 1.00 48.41 294 SER A C 1
ATOM 2211 O O . SER A 1 294 ? 23.522 -32.790 34.323 1.00 46.27 294 SER A O 1
ATOM 2214 N N . ILE A 1 295 ? 22.581 -34.112 35.880 1.00 45.12 295 ILE A N 1
ATOM 2215 C CA . ILE A 1 295 ? 23.725 -33.996 36.779 1.00 40.70 295 ILE A CA 1
ATOM 2216 C C . ILE A 1 295 ? 24.852 -34.809 36.145 1.00 41.58 295 ILE A C 1
ATOM 2217 O O . ILE A 1 295 ? 24.721 -36.026 35.959 1.00 43.80 295 ILE A O 1
ATOM 2222 N N . PRO A 1 296 ? 25.968 -34.128 35.809 1.00 43.08 296 PRO A N 1
ATOM 2223 C CA . PRO A 1 296 ? 27.111 -34.635 35.023 1.00 41.57 296 PRO A CA 1
ATOM 2224 C C . PRO A 1 296 ? 27.957 -35.749 35.654 1.00 42.31 296 PRO A C 1
ATOM 2225 O O . PRO A 1 296 ? 27.960 -35.964 36.870 1.00 45.01 296 PRO A O 1
ATOM 2229 N N . LEU A 1 297 ? 28.683 -36.459 34.795 1.00 40.30 297 LEU A N 1
ATOM 2230 C CA . LEU A 1 297 ? 29.635 -37.469 35.230 1.00 44.29 297 LEU A CA 1
ATOM 2231 C C . LEU A 1 297 ? 31.047 -36.872 35.290 1.00 48.03 297 LEU A C 1
ATOM 2232 O O . LEU A 1 297 ? 31.341 -35.875 34.628 1.00 44.32 297 LEU A O 1
ATOM 2237 N N . LEU A 1 298 ? 31.912 -37.484 36.093 1.00 42.22 298 LEU A N 1
ATOM 2238 C CA . LEU A 1 298 ? 33.304 -37.059 36.203 1.00 52.20 298 LEU A CA 1
ATOM 2239 C C . LEU A 1 298 ? 33.928 -36.787 34.823 1.00 60.18 298 LEU A C 1
ATOM 2240 O O . LEU A 1 298 ? 34.522 -35.720 34.595 1.00 54.37 298 LEU A O 1
ATOM 2245 N N . GLU A 1 299 ? 33.830 -37.728 33.893 1.00 56.15 299 GLU A N 1
ATOM 2246 C CA . GLU A 1 299 ? 34.464 -37.534 32.594 1.00 56.61 299 GLU A CA 1
ATOM 2247 C C . GLU A 1 299 ? 34.053 -36.231 31.990 1.00 60.28 299 GLU A C 1
ATOM 2248 O O . GLU A 1 299 ? 34.866 -35.466 31.590 1.00 62.52 299 GLU A O 1
ATOM 2254 N N . GLU A 1 300 ? 32.779 -35.948 31.948 1.00 57.34 300 GLU A N 1
ATOM 2255 C CA . GLU A 1 300 ? 32.333 -34.718 31.360 1.00 55.96 300 GLU A CA 1
ATOM 2256 C C . GLU A 1 300 ? 32.858 -33.450 32.010 1.00 60.33 300 GLU A C 1
ATOM 2257 O O . GLU A 1 300 ? 33.016 -32.465 31.363 1.00 59.54 300 GLU A O 1
ATOM 2263 N N . VAL A 1 301 ? 33.144 -33.479 33.291 1.00 59.13 301 VAL A N 1
ATOM 2264 C CA . VAL A 1 301 ? 33.638 -32.282 33.988 1.00 62.58 301 VAL A CA 1
ATOM 2265 C C . VAL A 1 301 ? 35.144 -32.109 33.761 1.00 58.89 301 VAL A C 1
ATOM 2266 O O . VAL A 1 301 ? 35.654 -30.984 33.765 1.00 54.59 301 VAL A O 1
ATOM 2270 N N . ASN A 1 302 ? 35.821 -33.222 33.610 1.00 61.37 302 ASN A N 1
ATOM 2271 C CA . ASN A 1 302 ? 37.229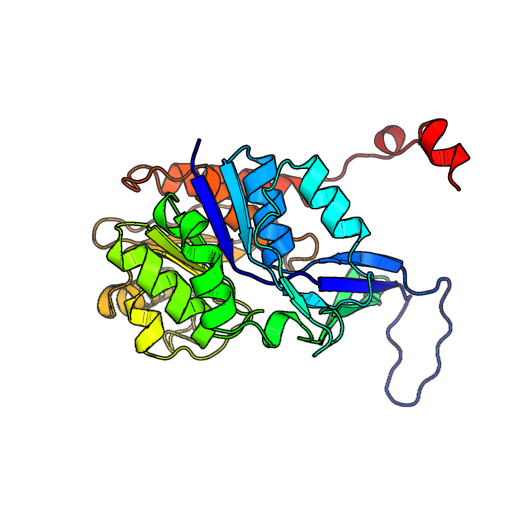 -33.197 33.394 1.00 64.44 302 ASN A CA 1
ATOM 2272 C C . ASN A 1 302 ? 37.556 -32.549 32.076 1.00 69.98 302 ASN A C 1
ATOM 2273 O O . ASN A 1 302 ? 38.630 -32.023 31.908 1.00 77.34 302 ASN A O 1
ATOM 2278 N N . GLN A 1 303 ? 36.577 -32.501 31.183 1.00 66.77 303 GLN A N 1
ATOM 2279 C CA . GLN A 1 303 ? 36.720 -31.905 29.874 1.00 66.56 303 GLN A CA 1
ATOM 2280 C C . GLN A 1 303 ? 36.454 -30.418 29.842 1.00 69.95 303 GLN A C 1
ATOM 2281 O O . GLN A 1 303 ? 36.775 -29.760 28.880 1.00 70.50 303 GLN A O 1
ATOM 2287 N N . VAL A 1 304 ? 35.825 -29.883 30.871 1.00 67.54 304 VAL A N 1
ATOM 2288 C CA . VAL A 1 304 ? 35.461 -28.478 30.842 1.00 69.80 304 VAL A CA 1
ATOM 2289 C C . VAL A 1 304 ? 36.701 -27.606 30.650 1.00 70.53 304 VAL A C 1
ATOM 2290 O O . VAL A 1 304 ? 36.665 -26.411 30.891 1.00 66.34 304 VAL A O 1
#

Secondary structure (DSSP, 8-state):
--EEEEE---EEEEEEE-SS---TT-----SS-PEEEEE-HHHHHHHHHHHTT-EEEEE-EEESS-TTHHHHHHHHHTT-B-TT-EEESSSPPEEEEEEE-SS--EEEEEE-GGGGG--HHHHHTTHHHHHT-SEEEEETTS-HHHHHHHHHHHHHTTPEEEEE--S-----HHHHTT-SEE--BHHHHHHHHS----SHHHHHHHHHHHHHTT--EEEEE-GGG-EEEE-SS-EEEE--SS--SS--SSHHHHHHHHHHHH--TT-TTHHHHHHHHHHHHHTTS----TGGGPPPHHHHHT-

Foldseek 3Di:
DFQEEEEWAKAWEWEFEEADDADPPDDDDGDDGTDTDIDILRLLLQLLLLQLVHNAEYAYEAEPPCPCVVSVVSCVVSVHHDVLYHYYPPWHGKYKYWYAHPVGDTDIDTGLTRQAVCALVSQVVVLVSLLPGQEYEYEVSHPQRNQLSSLVSNVVNVHAYEYADPPADEDDLSNLQSHQEYEYEQVNLCSHQVFGDDDLVSVVSSQVSSVVSHHAKYKYQHFQQAIWIDGVPDTDGDGADDGDPDDDQSLVSSLNSQLVSPADSVNPCNVVSNHRSRVSSNVRVDDDDDVRPPDDPVVVVVD

Organism: Staphylococcus aureus (strain COL) (NCBI:txid93062)